Protein AF-A0AA88HAF9-F1 (afdb_monomer)

Organism: Artemia franciscana (NCBI:txid6661)

Radius of gyration: 22.6 Å; Cα contacts (8 Å, |Δi|>4): 366; chains: 1; bounding box: 52×52×62 Å

Structure (mmCIF, N/CA/C/O backbone):
data_AF-A0AA88HAF9-F1
#
_entry.id   AF-A0AA88HAF9-F1
#
loop_
_atom_site.group_PDB
_atom_site.id
_atom_site.type_symbol
_atom_site.label_atom_id
_atom_site.label_alt_id
_atom_site.label_comp_id
_atom_site.label_asym_id
_atom_site.label_entity_id
_atom_site.label_seq_id
_atom_site.pdbx_PDB_ins_code
_atom_site.Cartn_x
_atom_site.Cartn_y
_atom_site.Cartn_z
_atom_site.occupancy
_atom_site.B_iso_or_equiv
_atom_site.auth_seq_id
_atom_site.auth_comp_id
_atom_site.auth_asym_id
_atom_site.auth_atom_id
_atom_site.pdbx_PDB_model_num
ATOM 1 N N . MET A 1 1 ? -9.910 4.401 9.014 1.00 21.25 1 MET A N 1
ATOM 2 C CA . MET A 1 1 ? -11.008 4.599 9.995 1.00 21.25 1 MET A CA 1
ATOM 3 C C . MET A 1 1 ? -12.066 3.507 9.829 1.00 21.25 1 MET A C 1
ATOM 5 O O . MET A 1 1 ? -12.604 3.373 8.736 1.00 21.25 1 MET A O 1
ATOM 9 N N . VAL A 1 2 ? -12.365 2.726 10.877 1.00 21.88 2 VAL A N 1
ATOM 10 C CA . VAL A 1 2 ? -13.256 1.545 10.792 1.00 21.88 2 VAL A CA 1
ATOM 11 C C . VAL A 1 2 ? -14.696 1.932 10.426 1.00 21.88 2 VAL A C 1
ATOM 13 O O . VAL A 1 2 ? -15.402 2.552 11.222 1.00 21.88 2 VAL A O 1
ATOM 16 N N . HIS A 1 3 ? -15.151 1.523 9.241 1.00 22.14 3 HIS A N 1
ATOM 17 C CA . HIS A 1 3 ? -16.529 1.713 8.783 1.00 22.14 3 HIS A CA 1
ATOM 18 C C . HIS A 1 3 ? -17.380 0.487 9.126 1.00 22.14 3 HIS A C 1
ATOM 20 O O . HIS A 1 3 ? -17.293 -0.558 8.488 1.00 22.14 3 HIS A O 1
ATOM 26 N N . LYS A 1 4 ? -18.222 0.608 10.158 1.00 22.56 4 LYS A N 1
ATOM 27 C CA . LYS A 1 4 ? -19.032 -0.508 10.664 1.00 22.56 4 LYS A CA 1
ATOM 28 C C . LYS A 1 4 ? -20.339 -0.663 9.878 1.00 22.56 4 LYS A C 1
ATOM 30 O O . LYS A 1 4 ? -21.385 -0.173 10.308 1.00 22.56 4 LYS A O 1
ATOM 35 N N . ALA A 1 5 ? -20.268 -1.349 8.736 1.00 27.34 5 ALA A N 1
ATOM 36 C CA . ALA A 1 5 ? -21.443 -1.778 7.975 1.00 27.34 5 ALA A CA 1
ATOM 37 C C . ALA A 1 5 ? -22.411 -2.584 8.867 1.00 27.34 5 ALA A C 1
ATOM 39 O O . ALA A 1 5 ? -21.980 -3.337 9.745 1.00 27.34 5 ALA A O 1
ATOM 40 N N . ARG A 1 6 ? -23.729 -2.408 8.690 1.00 30.84 6 ARG A N 1
ATOM 41 C CA . ARG A 1 6 ? -24.724 -3.005 9.596 1.00 30.84 6 ARG A CA 1
ATOM 42 C C . ARG A 1 6 ? -26.001 -3.448 8.874 1.00 30.84 6 ARG A C 1
ATOM 44 O O . ARG A 1 6 ? -26.781 -2.603 8.458 1.00 30.84 6 ARG A O 1
ATOM 51 N N . ASN A 1 7 ? -26.228 -4.768 8.872 1.00 32.34 7 ASN A N 1
ATOM 52 C CA . ASN A 1 7 ? -27.411 -5.506 8.383 1.00 32.34 7 ASN A CA 1
ATOM 53 C C . ASN A 1 7 ? -27.635 -5.416 6.854 1.00 32.34 7 ASN A C 1
ATOM 55 O O . ASN A 1 7 ? -27.786 -4.336 6.308 1.00 32.34 7 ASN A O 1
ATOM 59 N N . LEU A 1 8 ? -27.708 -6.528 6.113 1.00 33.72 8 LEU A N 1
ATOM 60 C CA . LEU A 1 8 ? -28.863 -7.438 6.130 1.00 33.72 8 LEU A CA 1
ATOM 61 C C . LEU A 1 8 ? -28.529 -8.849 5.589 1.00 33.72 8 LEU A C 1
ATOM 63 O O . LEU A 1 8 ? -28.409 -9.024 4.384 1.00 33.72 8 LEU A O 1
ATOM 67 N N . ALA A 1 9 ? -28.495 -9.862 6.463 1.00 30.62 9 ALA A N 1
ATOM 68 C CA . ALA A 1 9 ? -28.821 -11.264 6.146 1.00 30.62 9 ALA A CA 1
ATOM 69 C C . ALA A 1 9 ? -28.914 -12.094 7.442 1.00 30.62 9 ALA A C 1
ATOM 71 O O . ALA A 1 9 ? -28.050 -11.986 8.310 1.00 30.62 9 ALA A O 1
ATOM 72 N N . LYS A 1 10 ? -29.929 -12.959 7.581 1.00 36.62 10 LYS A N 1
ATOM 73 C CA . LYS A 1 10 ? -29.983 -13.979 8.649 1.00 36.62 10 LYS A CA 1
ATOM 74 C C . LYS A 1 10 ? -29.433 -15.311 8.124 1.00 36.62 10 LYS A C 1
ATOM 76 O O . LYS A 1 10 ? -30.215 -16.206 7.818 1.00 36.62 10 LYS A O 1
ATOM 81 N N . SER A 1 11 ? -28.111 -15.457 8.030 1.00 34.44 11 SER A N 1
ATOM 82 C CA . SER A 1 11 ? -27.518 -16.782 7.788 1.00 34.44 11 SER A CA 1
ATOM 83 C C . SER A 1 11 ? -27.522 -17.607 9.080 1.00 34.44 11 SER A C 1
ATOM 85 O O . SER A 1 11 ? -27.128 -17.113 10.140 1.00 34.44 11 SER A O 1
ATOM 87 N N . GLN A 1 12 ? -28.008 -18.849 9.025 1.00 36.62 12 GLN A N 1
ATOM 88 C CA . GLN A 1 12 ? -28.071 -19.729 10.192 1.00 36.62 12 GLN A CA 1
ATOM 89 C C . GLN A 1 12 ? -26.848 -20.651 10.265 1.00 36.62 12 GLN A C 1
ATOM 91 O O . GLN A 1 12 ? -26.628 -21.463 9.380 1.00 36.62 12 GLN A O 1
ATOM 96 N N . LYS A 1 13 ? -26.138 -20.585 11.399 1.00 42.72 13 LYS A N 1
ATOM 97 C CA . LYS A 1 13 ? -25.217 -21.613 11.923 1.00 42.72 13 LYS A CA 1
ATOM 98 C C . LYS A 1 13 ? -24.190 -22.211 10.937 1.00 42.72 13 LYS A C 1
ATOM 100 O O . LYS A 1 13 ? -24.355 -23.330 10.467 1.00 42.72 13 LYS A O 1
ATOM 105 N N . LEU A 1 14 ? -23.001 -21.609 10.904 1.00 37.25 14 LEU A N 1
ATOM 106 C CA . LEU A 1 14 ? -21.748 -22.375 10.817 1.00 37.25 14 LEU A CA 1
ATOM 107 C C . LEU A 1 14 ? -20.792 -21.988 11.958 1.00 37.25 14 LEU A C 1
ATOM 109 O O . LEU A 1 14 ? -19.684 -21.508 11.761 1.00 37.25 14 LEU A O 1
ATOM 113 N N . LYS A 1 15 ? -21.231 -22.218 13.205 1.00 37.09 15 LYS A N 1
ATOM 114 C CA . LYS A 1 15 ? -20.336 -22.165 14.373 1.00 37.09 15 LYS A CA 1
ATOM 115 C C . LYS A 1 15 ? -19.473 -23.433 14.438 1.00 37.09 15 LYS A C 1
ATOM 117 O O . LYS A 1 15 ? -19.680 -24.269 15.318 1.00 37.09 15 LYS A O 1
ATOM 122 N N . LYS A 1 16 ? -18.491 -23.565 13.537 1.00 40.44 16 LYS A N 1
ATOM 123 C CA . LYS A 1 16 ? -17.293 -24.358 13.858 1.00 40.44 16 LYS A CA 1
ATOM 124 C C . LYS A 1 16 ? -16.680 -23.751 15.129 1.00 40.44 16 LYS A C 1
ATOM 126 O O . LYS A 1 16 ? -16.609 -22.528 15.248 1.00 40.44 16 LYS A O 1
ATOM 131 N N . LYS A 1 17 ? -16.269 -24.578 16.094 1.00 36.50 17 LYS A N 1
ATOM 132 C CA . LYS A 1 17 ? -15.363 -24.101 17.147 1.00 36.50 17 LYS A CA 1
ATOM 133 C C . LYS A 1 17 ? -14.004 -23.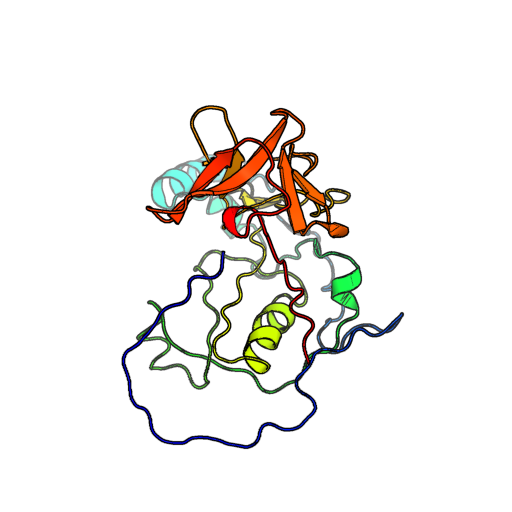886 16.488 1.00 36.50 17 LYS A C 1
ATOM 135 O O . LYS A 1 17 ? -13.431 -24.845 15.981 1.00 36.50 17 LYS A O 1
ATOM 140 N N . LEU A 1 18 ? -13.535 -22.645 16.483 1.00 43.53 18 LEU A N 1
ATOM 141 C CA . LEU A 1 18 ? -12.176 -22.309 16.074 1.00 43.53 18 LEU A CA 1
ATOM 142 C C . LEU A 1 18 ? -11.176 -22.961 17.058 1.00 43.53 18 LEU A C 1
ATOM 144 O O . LEU A 1 18 ? -11.478 -23.012 18.259 1.00 43.53 18 LEU A O 1
ATOM 148 N N . PRO A 1 19 ? -10.037 -23.502 16.585 1.00 47.22 19 PRO A N 1
ATOM 149 C CA . PRO A 1 19 ? -8.961 -23.973 17.458 1.00 47.22 19 PRO A CA 1
ATOM 150 C C . PRO A 1 19 ? -8.344 -22.803 18.241 1.00 47.22 19 PRO A C 1
ATOM 152 O O . PRO A 1 19 ? -8.472 -21.647 17.853 1.00 47.22 19 PRO A O 1
ATOM 155 N N . GLN A 1 20 ? -7.695 -23.098 19.369 1.00 50.25 20 GLN A N 1
ATOM 156 C CA . GLN A 1 20 ? -7.332 -22.079 20.368 1.00 50.25 20 GLN A CA 1
ATOM 157 C C . GLN A 1 20 ? -6.025 -21.309 20.090 1.00 50.25 20 GLN A C 1
ATOM 159 O O . GLN A 1 20 ? -5.685 -20.444 20.887 1.00 50.25 20 GLN A O 1
ATOM 164 N N . ASN A 1 21 ? -5.339 -21.580 18.973 1.00 53.06 21 ASN A N 1
ATOM 165 C CA . ASN A 1 21 ? -4.147 -20.852 18.525 1.00 53.06 21 ASN A CA 1
ATOM 166 C C . ASN A 1 21 ? -4.411 -20.272 17.125 1.00 53.06 21 ASN A C 1
ATOM 168 O O . ASN A 1 21 ? -4.190 -20.956 16.126 1.00 53.06 21 ASN A O 1
ATOM 172 N N . LEU A 1 22 ? -4.918 -19.038 17.057 1.00 61.03 22 LEU A N 1
ATOM 173 C CA . LEU A 1 22 ? -5.133 -18.282 15.807 1.00 61.03 22 LEU A CA 1
ATOM 174 C C . LEU A 1 22 ? -4.587 -16.844 15.889 1.00 61.03 22 LEU A C 1
ATOM 176 O O . LEU A 1 22 ? -4.866 -16.005 15.037 1.00 61.03 22 LEU A O 1
ATOM 180 N N . SER A 1 23 ? -3.812 -16.566 16.929 1.00 62.38 23 SER A N 1
ATOM 181 C CA . SER A 1 23 ? -3.185 -15.288 17.242 1.00 62.38 23 SER A CA 1
ATOM 182 C C . SER A 1 23 ? -1.717 -15.321 16.806 1.00 62.38 23 SER A C 1
ATOM 184 O O . SER A 1 23 ? -1.054 -16.339 17.016 1.00 62.38 23 SER A O 1
ATOM 186 N N . PRO A 1 24 ? -1.190 -14.244 16.194 1.00 72.69 24 PRO A N 1
ATOM 187 C CA . PRO A 1 24 ? 0.211 -14.168 15.842 1.00 72.69 24 PRO A CA 1
ATOM 188 C C . PRO A 1 24 ? 1.044 -13.911 17.094 1.00 72.69 24 PRO A C 1
ATOM 190 O O . PRO A 1 24 ? 0.636 -13.160 17.987 1.00 72.69 24 PRO A O 1
ATOM 193 N N . THR A 1 25 ? 2.222 -14.518 17.153 1.00 81.25 25 THR A N 1
ATOM 194 C CA . THR A 1 25 ? 3.122 -14.420 18.304 1.00 81.25 25 THR A CA 1
ATOM 195 C C . THR A 1 25 ? 4.417 -13.740 17.901 1.00 81.25 25 THR A C 1
ATOM 197 O O . THR A 1 25 ? 5.103 -14.198 16.989 1.00 81.25 25 THR A O 1
ATOM 200 N N . TYR A 1 26 ? 4.755 -12.653 18.593 1.00 80.81 26 TYR A N 1
ATOM 201 C CA . TYR A 1 26 ? 6.040 -11.978 18.443 1.00 80.81 26 TYR A CA 1
ATOM 202 C C . TYR A 1 26 ? 7.145 -12.793 19.126 1.00 80.81 26 TYR A C 1
ATOM 204 O O . TYR A 1 26 ? 7.075 -13.034 20.335 1.00 80.81 26 TYR A O 1
ATOM 212 N N . GLN A 1 27 ? 8.163 -13.193 18.368 1.00 78.38 27 GLN A N 1
ATOM 213 C CA . GLN A 1 27 ? 9.284 -14.001 18.837 1.00 78.38 27 GLN A CA 1
ATOM 214 C C . GLN A 1 27 ? 10.533 -13.132 19.013 1.00 78.38 27 GLN A C 1
ATOM 216 O O . GLN A 1 27 ? 11.132 -12.658 18.050 1.00 78.38 27 GLN A O 1
ATOM 221 N N . TYR A 1 28 ? 10.979 -12.925 20.252 1.00 71.19 28 TYR A N 1
ATOM 222 C CA . TYR A 1 28 ? 12.179 -12.123 20.492 1.00 71.19 28 TYR A CA 1
ATOM 223 C C . TYR A 1 28 ? 13.436 -12.828 19.946 1.00 71.19 28 TYR A C 1
ATOM 225 O O . TYR A 1 28 ? 13.777 -13.922 20.393 1.00 71.19 28 TYR A O 1
ATOM 233 N N . ASN A 1 29 ? 14.134 -12.180 19.007 1.00 77.50 29 ASN A N 1
ATOM 234 C CA . ASN A 1 29 ? 15.332 -12.674 18.312 1.00 77.50 29 ASN A CA 1
ATOM 235 C C . ASN A 1 29 ? 15.149 -13.970 17.487 1.00 77.50 29 ASN A C 1
ATOM 237 O O . ASN A 1 29 ? 16.133 -14.661 17.222 1.00 77.50 29 ASN A O 1
ATOM 241 N N . GLN A 1 30 ? 13.931 -14.290 17.037 1.00 83.44 30 GLN A N 1
ATOM 242 C CA . GLN A 1 30 ? 13.693 -15.367 16.069 1.00 83.44 30 GLN A CA 1
ATOM 243 C C . GLN A 1 30 ? 12.839 -14.859 14.902 1.00 83.44 30 GLN A C 1
ATOM 245 O O . GLN A 1 30 ? 11.776 -14.279 15.103 1.00 83.44 30 GLN A O 1
ATOM 250 N N . THR A 1 31 ? 13.315 -15.085 13.679 1.00 83.25 31 THR A N 1
ATOM 251 C CA . THR A 1 31 ? 12.627 -14.715 12.436 1.00 83.25 31 THR A CA 1
ATOM 252 C C . THR A 1 31 ? 11.275 -15.427 12.316 1.00 83.25 31 THR A C 1
ATOM 254 O O . THR A 1 31 ? 11.186 -16.629 12.575 1.00 83.25 31 THR A O 1
ATOM 257 N N . GLY A 1 32 ? 10.235 -14.688 11.924 1.00 83.81 32 GLY A N 1
ATOM 258 C CA . GLY A 1 32 ? 8.863 -15.190 11.830 1.00 83.81 32 GLY A CA 1
ATOM 259 C C . GLY A 1 32 ? 8.645 -16.198 10.697 1.00 83.81 32 GLY A C 1
ATOM 260 O O . GLY A 1 32 ? 9.249 -16.095 9.629 1.00 83.81 32 GLY A O 1
ATOM 261 N N . ASN A 1 33 ? 7.732 -17.149 10.905 1.00 82.88 33 ASN A N 1
ATOM 262 C CA . ASN A 1 33 ? 7.462 -18.305 10.035 1.00 82.88 33 ASN A CA 1
ATOM 263 C C . ASN A 1 33 ? 6.988 -18.030 8.585 1.00 82.88 33 ASN A C 1
ATOM 265 O O . ASN A 1 33 ? 6.697 -18.988 7.866 1.00 82.88 33 ASN A O 1
ATOM 269 N N . TYR A 1 34 ? 6.910 -16.769 8.152 1.00 79.00 34 TYR A N 1
ATOM 270 C CA . TYR A 1 34 ? 6.587 -16.363 6.776 1.00 79.00 34 TYR A CA 1
ATOM 271 C C . TYR A 1 34 ? 7.604 -15.401 6.135 1.00 79.00 34 TYR A C 1
ATOM 273 O O . TYR A 1 34 ? 7.409 -14.986 4.991 1.00 79.00 34 TYR A O 1
ATOM 281 N N . GLU A 1 35 ? 8.699 -15.053 6.816 1.00 82.19 35 GLU A N 1
ATOM 282 C CA . GLU A 1 35 ? 9.826 -14.415 6.130 1.00 82.19 35 GLU A CA 1
ATOM 283 C C . GLU A 1 35 ? 10.463 -15.423 5.160 1.00 82.19 35 GLU A C 1
ATOM 285 O O . GLU A 1 35 ? 10.762 -16.558 5.538 1.00 82.19 35 GLU A O 1
ATOM 290 N N . SER A 1 36 ? 10.672 -15.025 3.903 1.00 73.00 36 SER A N 1
ATOM 291 C CA . SER A 1 36 ? 11.489 -15.807 2.970 1.00 73.00 36 SER A CA 1
ATOM 292 C C . SER A 1 36 ? 12.967 -15.470 3.148 1.00 73.00 36 SER A C 1
ATOM 294 O O . SER A 1 36 ? 13.316 -14.433 3.716 1.00 73.00 36 SER A O 1
ATOM 296 N N . GLU A 1 37 ? 13.856 -16.286 2.577 1.00 70.50 37 GLU A N 1
ATOM 297 C CA . GLU A 1 37 ? 15.214 -15.802 2.324 1.00 70.50 37 GLU A CA 1
ATOM 298 C C . GLU A 1 37 ? 15.158 -14.534 1.442 1.00 70.50 37 GLU A C 1
ATOM 300 O O . GLU A 1 37 ? 14.253 -14.414 0.600 1.00 70.50 37 GLU A O 1
ATOM 305 N N . PRO A 1 38 ? 16.080 -13.569 1.623 1.00 66.06 38 PRO A N 1
ATOM 306 C CA . PRO A 1 38 ? 16.140 -12.387 0.777 1.00 66.06 38 PRO A CA 1
ATOM 307 C C . PRO A 1 38 ? 16.375 -12.780 -0.682 1.00 66.06 38 PRO A C 1
ATOM 309 O O . PRO A 1 38 ? 17.324 -13.504 -0.990 1.00 66.06 38 PRO A O 1
ATOM 312 N N . TRP A 1 39 ? 15.536 -12.273 -1.586 1.00 64.69 39 TRP A N 1
ATOM 313 C CA . TRP A 1 39 ? 15.719 -12.481 -3.021 1.00 64.69 39 TRP A CA 1
ATOM 314 C C . TRP A 1 39 ? 17.115 -11.999 -3.453 1.00 64.69 39 TRP A C 1
ATOM 316 O O . TRP A 1 39 ? 17.547 -10.924 -3.017 1.00 64.69 39 TRP A O 1
ATOM 326 N N . PRO A 1 40 ? 17.843 -12.769 -4.287 1.00 70.69 40 PRO A N 1
ATOM 327 C CA . PRO A 1 40 ? 19.168 -12.372 -4.744 1.00 70.69 40 PRO A CA 1
ATOM 328 C C . PRO A 1 40 ? 19.060 -11.046 -5.499 1.00 70.69 40 PRO A C 1
ATOM 330 O O . PRO A 1 40 ? 18.264 -10.922 -6.428 1.00 70.69 40 PRO A O 1
ATOM 333 N N . LYS A 1 41 ? 19.843 -10.046 -5.079 1.00 68.00 41 LYS A N 1
ATOM 334 C CA . LYS A 1 41 ? 19.798 -8.706 -5.674 1.00 68.00 41 LYS A CA 1
ATOM 335 C C . LYS A 1 41 ? 20.220 -8.777 -7.140 1.00 68.00 41 LYS A C 1
ATOM 337 O O . LYS A 1 41 ? 21.353 -9.168 -7.421 1.00 68.00 41 LYS A O 1
ATOM 342 N N . GLY A 1 42 ? 19.324 -8.387 -8.042 1.00 72.50 42 GLY A N 1
ATOM 343 C CA . GLY A 1 42 ? 19.674 -8.156 -9.437 1.00 72.50 42 GLY A CA 1
ATOM 344 C C . GLY A 1 42 ? 20.530 -6.898 -9.598 1.00 72.50 42 GLY A C 1
ATOM 345 O O . GLY A 1 42 ? 20.529 -6.006 -8.749 1.0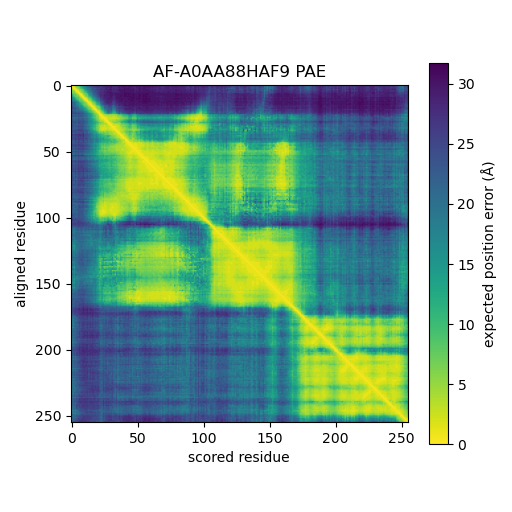0 72.50 42 GLY A O 1
ATOM 346 N N . ASP A 1 43 ? 21.243 -6.828 -10.716 1.00 83.50 43 ASP A N 1
ATOM 347 C CA . ASP A 1 43 ? 22.012 -5.674 -11.197 1.00 83.50 43 ASP A CA 1
ATOM 348 C C . ASP A 1 43 ? 21.331 -4.964 -12.390 1.00 83.50 43 ASP A C 1
ATOM 350 O O . ASP A 1 43 ? 21.916 -4.086 -13.027 1.00 83.50 43 ASP A O 1
ATOM 354 N N . GLY A 1 44 ? 20.086 -5.346 -12.694 1.00 86.62 44 GLY A N 1
ATOM 355 C CA . GLY A 1 44 ? 19.296 -4.841 -13.815 1.00 86.62 44 GLY A CA 1
ATOM 356 C C . GLY A 1 44 ? 18.571 -3.505 -13.568 1.00 86.62 44 GLY A C 1
ATOM 357 O O . GLY A 1 44 ? 18.598 -2.947 -12.468 1.00 86.62 44 GLY A O 1
ATOM 358 N N . PRO A 1 45 ? 17.885 -2.975 -14.600 1.00 90.19 45 PRO A N 1
ATOM 359 C CA . PRO A 1 45 ? 17.074 -1.763 -14.498 1.00 90.19 45 PRO A CA 1
ATOM 360 C C . PRO A 1 45 ? 16.007 -1.845 -13.399 1.00 90.19 45 PRO A C 1
ATOM 362 O O . PRO A 1 45 ? 15.286 -2.836 -13.290 1.00 90.19 45 PRO A O 1
ATOM 365 N N . GLY A 1 46 ? 15.879 -0.775 -12.611 1.00 88.19 46 GLY A N 1
ATOM 366 C CA . GLY A 1 46 ? 14.841 -0.634 -11.584 1.00 88.19 46 GLY A CA 1
ATOM 367 C C . GLY A 1 46 ? 15.038 -1.470 -10.314 1.00 88.19 46 GLY A C 1
ATOM 368 O O . GLY A 1 46 ? 14.203 -1.380 -9.413 1.00 88.19 46 GLY A O 1
ATOM 369 N N . GLU A 1 47 ? 16.101 -2.275 -10.222 1.00 91.12 47 GLU A N 1
ATOM 370 C CA . GLU A 1 47 ? 16.409 -3.103 -9.051 1.00 91.12 47 GLU A CA 1
ATOM 371 C C . GLU A 1 47 ? 16.581 -2.275 -7.770 1.00 91.12 47 GLU A C 1
ATOM 373 O O . GLU A 1 47 ? 17.007 -1.118 -7.796 1.00 91.12 47 GLU A O 1
ATOM 378 N N . GLN A 1 48 ? 16.220 -2.874 -6.631 1.00 87.44 48 GLN A N 1
ATOM 379 C CA . GLN A 1 48 ? 16.124 -2.202 -5.328 1.00 87.44 48 GLN A CA 1
ATOM 380 C C . GLN A 1 48 ? 15.276 -0.911 -5.377 1.00 87.44 48 GLN A C 1
ATOM 382 O O . GLN A 1 48 ? 15.536 0.032 -4.633 1.00 87.44 48 GLN A O 1
ATOM 387 N N . GLY A 1 49 ? 14.258 -0.856 -6.246 1.00 86.44 49 GLY A N 1
ATOM 388 C CA . GLY A 1 49 ? 13.365 0.302 -6.376 1.00 86.44 49 GLY A CA 1
ATOM 389 C C . GLY A 1 49 ? 14.044 1.592 -6.861 1.00 86.44 49 GLY A C 1
ATOM 390 O O . GLY A 1 49 ? 13.512 2.687 -6.656 1.00 86.44 49 GLY A O 1
ATOM 391 N N . MET A 1 50 ? 15.226 1.494 -7.471 1.00 90.69 50 MET A N 1
ATOM 392 C CA . MET A 1 50 ? 15.957 2.653 -7.986 1.00 90.69 50 MET A CA 1
ATOM 393 C C . MET A 1 50 ? 15.284 3.232 -9.247 1.00 90.69 50 MET A C 1
ATOM 395 O O . MET A 1 50 ? 14.716 2.466 -10.027 1.00 90.69 50 MET A O 1
ATOM 399 N N . PRO A 1 51 ? 15.366 4.557 -9.490 1.00 92.25 51 PRO A N 1
A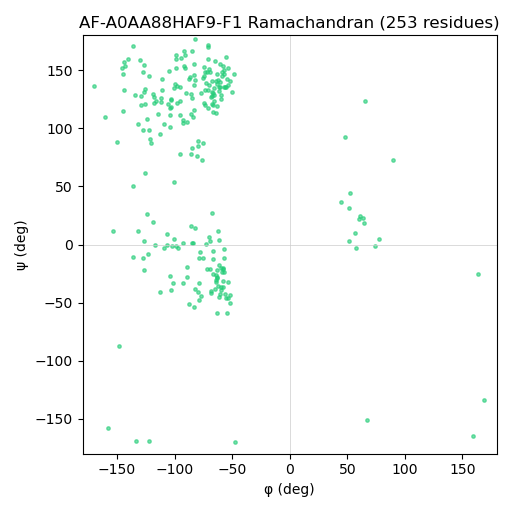TOM 400 C CA . PRO A 1 51 ? 14.887 5.161 -10.735 1.00 92.25 51 PRO A CA 1
ATOM 401 C C . PRO A 1 51 ? 15.631 4.587 -11.945 1.00 92.25 51 PRO A C 1
ATOM 403 O O . PRO A 1 51 ? 16.859 4.446 -11.918 1.00 92.25 51 PRO A O 1
ATOM 406 N N . TYR A 1 52 ? 14.917 4.330 -13.041 1.00 93.38 52 TYR A N 1
ATOM 407 C CA . TYR A 1 52 ? 15.520 3.975 -14.324 1.00 93.38 52 TYR A CA 1
ATOM 408 C C . TYR A 1 52 ? 15.179 4.991 -15.416 1.00 93.38 52 TYR A C 1
ATOM 410 O O . TYR A 1 52 ? 14.015 5.293 -15.670 1.00 93.38 52 TYR A O 1
ATOM 418 N N . LYS A 1 53 ? 16.209 5.469 -16.130 1.00 93.25 53 LYS A N 1
ATOM 419 C CA . LYS A 1 53 ? 16.031 6.242 -17.363 1.00 93.25 53 LYS A CA 1
ATOM 420 C C . LYS A 1 53 ? 16.316 5.369 -18.587 1.00 93.25 53 LYS A C 1
ATOM 422 O O . LYS A 1 53 ? 17.423 4.859 -18.749 1.00 93.25 53 LYS A O 1
ATOM 427 N N . VAL A 1 54 ? 15.336 5.290 -19.486 1.00 91.25 54 VAL A N 1
ATOM 428 C CA . VAL A 1 54 ? 15.480 4.686 -20.819 1.00 91.25 54 VAL A CA 1
ATOM 429 C C . VAL A 1 54 ? 16.569 5.343 -21.672 1.00 91.25 54 VAL A C 1
ATOM 431 O O . VAL A 1 54 ? 16.881 6.529 -21.543 1.00 91.25 54 VAL A O 1
ATOM 434 N N . LEU A 1 55 ? 17.115 4.558 -22.604 1.00 91.56 55 LEU A N 1
ATOM 435 C CA . LEU A 1 55 ? 18.034 5.038 -23.637 1.00 91.56 55 LEU A CA 1
ATOM 436 C C . LEU A 1 55 ? 17.337 6.055 -24.572 1.00 91.56 55 LEU A C 1
ATOM 438 O O . LEU A 1 55 ? 16.164 5.852 -24.890 1.00 91.56 55 LEU A O 1
ATOM 442 N N . PRO A 1 56 ? 18.043 7.078 -25.108 1.00 93.44 56 PRO A N 1
ATOM 443 C CA . PRO A 1 56 ? 17.437 8.148 -25.919 1.00 93.44 56 PRO A CA 1
ATOM 444 C C . PRO A 1 56 ? 16.598 7.672 -27.115 1.00 93.44 56 PRO A C 1
ATOM 446 O O . PRO A 1 56 ? 15.576 8.259 -27.455 1.00 93.44 56 PRO A O 1
ATOM 449 N N . GLN A 1 57 ? 16.981 6.546 -27.722 1.00 94.12 57 GLN A N 1
ATOM 450 C CA . GLN A 1 57 ? 16.241 5.892 -28.809 1.00 94.12 57 GLN A CA 1
ATOM 451 C C . GLN A 1 57 ? 14.788 5.508 -28.456 1.00 94.12 57 GLN A C 1
ATOM 453 O O . GLN A 1 57 ? 13.976 5.316 -29.359 1.00 94.12 57 GLN A O 1
ATOM 458 N N . PHE A 1 58 ? 14.458 5.407 -27.164 1.00 92.94 58 PHE A N 1
ATOM 459 C CA . PHE A 1 58 ? 13.132 5.064 -26.655 1.00 92.94 58 PHE A CA 1
ATOM 460 C C . PHE A 1 58 ? 12.378 6.260 -26.046 1.00 92.94 58 PHE A C 1
ATOM 462 O O . PHE A 1 58 ? 11.231 6.085 -25.649 1.00 92.94 58 PHE A O 1
ATOM 469 N N . GLU A 1 59 ? 12.942 7.476 -26.006 1.00 91.88 59 GLU A N 1
ATOM 470 C CA . GLU A 1 59 ? 12.264 8.649 -25.413 1.00 91.88 59 GLU A CA 1
ATOM 471 C C . GLU A 1 59 ? 10.930 8.966 -26.129 1.00 91.88 59 GLU A C 1
ATOM 473 O O . GLU A 1 59 ? 9.913 9.175 -25.473 1.00 91.88 59 GLU A O 1
ATOM 478 N N . ASN A 1 60 ? 10.872 8.834 -27.461 1.00 93.50 60 ASN A N 1
ATOM 479 C CA . ASN A 1 60 ? 9.619 8.957 -28.229 1.00 93.50 60 ASN A CA 1
ATOM 480 C C . ASN A 1 60 ? 8.564 7.881 -27.879 1.00 93.50 60 ASN A C 1
ATOM 482 O O . ASN A 1 60 ? 7.365 8.109 -28.043 1.00 93.50 60 ASN A O 1
ATOM 486 N N . TYR A 1 61 ? 8.995 6.690 -27.442 1.00 94.62 61 TYR A N 1
ATOM 487 C CA . TYR A 1 61 ? 8.088 5.633 -26.983 1.00 94.62 61 TYR A CA 1
ATOM 488 C C . TYR A 1 61 ? 7.620 5.914 -25.550 1.00 94.62 61 TYR A C 1
ATOM 490 O O . TYR A 1 61 ? 6.425 5.807 -25.279 1.00 94.62 61 TYR A O 1
ATOM 498 N N . ALA A 1 62 ? 8.525 6.372 -24.680 1.00 91.56 62 ALA A N 1
ATOM 499 C CA . ALA A 1 62 ? 8.224 6.808 -23.320 1.00 91.56 62 ALA A CA 1
ATOM 500 C C . ALA A 1 62 ? 7.131 7.889 -23.304 1.00 91.56 62 ALA A C 1
ATOM 502 O O . ALA A 1 62 ? 6.053 7.644 -22.762 1.00 91.56 62 ALA A O 1
ATOM 503 N N . GLU A 1 63 ? 7.351 9.026 -23.977 1.00 91.75 63 GLU A N 1
ATOM 504 C CA . GLU A 1 63 ? 6.396 10.146 -24.033 1.00 91.75 63 GLU A CA 1
ATOM 505 C C . GLU A 1 63 ? 5.017 9.711 -24.546 1.00 91.75 63 GLU A C 1
ATOM 507 O O . GLU A 1 63 ? 3.985 10.018 -23.940 1.00 91.75 63 GLU A O 1
ATOM 512 N N . ARG A 1 64 ? 4.990 8.935 -25.639 1.00 93.62 64 ARG A N 1
ATOM 513 C CA . ARG A 1 64 ? 3.741 8.391 -26.176 1.00 93.62 64 ARG A CA 1
ATOM 514 C C . ARG A 1 64 ? 3.052 7.470 -25.171 1.00 93.62 64 ARG A C 1
ATOM 516 O O . ARG A 1 64 ? 1.842 7.574 -24.999 1.00 93.62 64 ARG A O 1
ATOM 523 N N . SER A 1 65 ? 3.796 6.579 -24.520 1.00 92.44 65 SER A N 1
ATOM 524 C CA . SER A 1 65 ? 3.232 5.616 -23.573 1.00 92.44 65 SER A CA 1
ATOM 525 C C . SER A 1 65 ? 2.634 6.299 -22.337 1.00 92.44 65 SER A C 1
ATOM 527 O O . SER A 1 65 ? 1.522 5.952 -21.944 1.00 92.44 65 SER A O 1
ATOM 529 N N . VAL A 1 66 ? 3.267 7.362 -21.827 1.00 90.25 66 VAL A N 1
ATOM 530 C CA . VAL A 1 66 ? 2.701 8.213 -20.766 1.00 90.25 66 VAL A CA 1
ATOM 531 C C . VAL A 1 66 ? 1.390 8.857 -21.231 1.00 90.25 66 VAL A C 1
ATOM 533 O O . VAL A 1 66 ? 0.408 8.845 -20.493 1.00 90.25 66 VAL A O 1
ATOM 536 N N . SER A 1 67 ? 1.325 9.353 -22.472 1.00 89.56 67 SER A N 1
ATOM 537 C CA . SER A 1 67 ? 0.096 9.941 -23.029 1.00 89.56 67 SER A CA 1
ATOM 538 C C . SER A 1 67 ? -1.015 8.927 -23.350 1.00 89.56 67 SER A C 1
ATOM 540 O O . SER A 1 67 ? -2.168 9.338 -23.489 1.00 89.56 67 SER A O 1
ATOM 542 N N . GLU A 1 68 ? -0.692 7.643 -23.527 1.00 91.62 68 GLU A N 1
ATOM 543 C CA . GLU A 1 68 ? -1.629 6.594 -23.967 1.00 91.62 68 GLU A CA 1
ATOM 544 C C . GLU A 1 68 ? -2.112 5.715 -22.791 1.00 91.62 68 GLU A C 1
ATOM 546 O O . GLU A 1 68 ? -3.273 5.309 -22.766 1.00 91.62 68 GLU A O 1
ATOM 551 N N . TYR A 1 69 ? -1.257 5.490 -21.783 1.00 89.19 69 TYR A N 1
ATOM 552 C CA . TYR A 1 69 ? -1.493 4.594 -20.637 1.00 89.19 69 TYR A CA 1
ATOM 553 C C . TYR A 1 69 ? -1.383 5.278 -19.261 1.00 89.19 69 TYR A C 1
ATOM 555 O O . TYR A 1 69 ? -1.703 4.657 -18.249 1.00 89.19 69 TYR A O 1
ATOM 563 N N . GLY A 1 70 ? -0.933 6.537 -19.196 1.00 88.00 70 GLY A N 1
ATOM 564 C CA . GLY A 1 70 ? -0.703 7.271 -17.942 1.00 88.00 70 GLY A CA 1
ATOM 565 C C . GLY A 1 70 ? 0.581 6.890 -17.194 1.00 88.00 70 GLY A C 1
ATOM 566 O O . GLY A 1 70 ? 0.806 7.388 -16.096 1.00 88.00 70 GLY A O 1
ATOM 567 N N . MET A 1 71 ? 1.412 6.015 -17.768 1.00 89.94 71 MET A N 1
ATOM 568 C CA . MET A 1 71 ? 2.667 5.514 -17.195 1.00 89.94 71 MET A CA 1
ATOM 569 C C . MET A 1 71 ? 3.712 5.330 -18.299 1.00 89.94 71 MET A C 1
ATOM 571 O O . MET A 1 71 ? 3.365 5.087 -19.455 1.00 89.94 71 MET A O 1
ATOM 575 N N . ASN A 1 72 ? 4.992 5.416 -17.947 1.00 93.31 72 ASN A N 1
ATOM 576 C CA . ASN A 1 72 ? 6.107 5.231 -18.869 1.00 93.31 72 ASN A CA 1
ATOM 577 C C . ASN A 1 72 ? 6.366 3.739 -19.117 1.00 93.31 72 ASN A C 1
ATOM 579 O O . ASN A 1 72 ? 7.217 3.112 -18.484 1.00 93.31 72 ASN A O 1
ATOM 583 N N . ILE A 1 73 ? 5.620 3.166 -20.061 1.00 93.62 73 ILE A N 1
ATOM 584 C CA . ILE A 1 73 ? 5.731 1.749 -20.422 1.00 93.62 73 ILE A CA 1
ATOM 585 C C . ILE A 1 73 ? 7.122 1.434 -20.994 1.00 93.62 73 ILE A C 1
ATOM 587 O O . ILE A 1 73 ? 7.632 0.351 -20.754 1.00 93.62 73 ILE A O 1
ATOM 591 N N . ALA A 1 74 ? 7.811 2.396 -21.619 1.00 93.25 74 ALA A N 1
ATOM 592 C CA . ALA A 1 74 ? 9.192 2.195 -22.068 1.00 93.25 74 ALA A CA 1
ATOM 593 C C . ALA A 1 74 ? 10.187 1.956 -20.911 1.00 93.25 74 ALA A C 1
ATOM 595 O O . ALA A 1 74 ? 11.178 1.253 -21.099 1.00 93.25 74 ALA A O 1
ATOM 596 N N . VAL A 1 75 ? 9.939 2.527 -19.723 1.00 93.50 75 VAL A N 1
ATOM 597 C CA . VAL A 1 75 ? 10.673 2.179 -18.492 1.00 93.50 75 VAL A CA 1
ATOM 598 C C . VAL A 1 75 ? 10.173 0.845 -17.938 1.00 93.50 75 VAL A C 1
ATOM 600 O O . VAL A 1 75 ? 10.994 -0.011 -17.618 1.00 93.50 75 VAL A O 1
ATOM 603 N N . SER A 1 76 ? 8.854 0.628 -17.898 1.00 93.25 76 SER A N 1
ATOM 604 C CA . SER A 1 76 ? 8.255 -0.627 -17.418 1.00 93.25 76 SER A CA 1
ATOM 605 C C . SER A 1 76 ? 8.760 -1.869 -18.168 1.00 93.25 76 SER A C 1
ATOM 607 O O . SER A 1 76 ? 9.064 -2.872 -17.534 1.00 93.25 76 SER A O 1
ATOM 609 N N . ASP A 1 77 ? 8.882 -1.797 -19.496 1.00 92.81 77 ASP A N 1
ATOM 610 C CA . ASP A 1 77 ? 9.352 -2.879 -20.375 1.00 92.81 77 ASP A CA 1
ATOM 611 C C . ASP A 1 77 ? 10.850 -3.186 -20.204 1.00 92.81 77 ASP A C 1
ATOM 613 O O . ASP A 1 77 ? 11.318 -4.261 -20.585 1.00 92.81 77 ASP A O 1
ATOM 617 N N . ALA A 1 78 ? 11.621 -2.234 -19.670 1.00 91.94 78 ALA A N 1
ATOM 618 C CA . ALA A 1 78 ? 13.053 -2.382 -19.423 1.00 91.94 78 ALA A CA 1
ATOM 619 C C . ALA A 1 78 ? 13.362 -2.962 -18.031 1.00 91.94 78 ALA A C 1
ATOM 621 O O . ALA A 1 78 ? 14.466 -3.462 -17.811 1.00 91.94 78 ALA A O 1
ATOM 622 N N . ILE A 1 79 ? 12.408 -2.887 -17.098 1.00 91.44 79 ILE A N 1
ATOM 623 C CA . ILE A 1 79 ? 12.533 -3.367 -15.719 1.00 91.44 79 ILE A CA 1
ATOM 624 C C . ILE A 1 79 ? 12.156 -4.852 -15.640 1.00 91.44 79 ILE A C 1
ATOM 626 O O . ILE A 1 79 ? 11.258 -5.337 -16.327 1.00 91.44 79 ILE A O 1
ATOM 630 N N . GLY A 1 80 ? 12.851 -5.605 -14.785 1.00 87.25 80 GLY A N 1
ATOM 631 C CA . GLY A 1 80 ? 12.544 -7.017 -14.572 1.00 87.25 80 GLY A CA 1
ATOM 632 C C . GLY A 1 80 ? 11.168 -7.219 -13.927 1.00 87.25 80 GLY A C 1
ATOM 633 O O . GLY A 1 80 ? 10.906 -6.690 -12.851 1.00 87.25 80 GLY A O 1
ATOM 634 N N . MET A 1 81 ? 10.328 -8.083 -14.511 1.00 85.88 81 MET A N 1
ATOM 635 C CA . MET A 1 81 ? 9.032 -8.513 -13.937 1.00 85.88 81 MET A CA 1
ATOM 636 C C . MET A 1 81 ? 9.140 -9.152 -12.536 1.00 85.88 81 MET A C 1
ATOM 638 O O . MET A 1 81 ? 8.130 -9.390 -11.877 1.00 85.88 81 MET A O 1
ATOM 642 N N . ASN A 1 82 ? 10.360 -9.471 -12.104 1.00 81.75 82 ASN A N 1
ATOM 643 C CA . ASN A 1 82 ? 10.713 -10.028 -10.804 1.00 81.75 82 ASN A CA 1
ATOM 644 C C . ASN A 1 82 ? 11.756 -9.161 -10.065 1.00 81.75 82 ASN A C 1
ATOM 646 O O . ASN A 1 82 ? 12.537 -9.711 -9.283 1.00 81.75 82 ASN A O 1
ATOM 650 N N . ARG A 1 83 ? 11.817 -7.847 -10.351 1.00 87.38 83 ARG A N 1
ATOM 651 C CA . ARG A 1 83 ? 12.774 -6.933 -9.710 1.00 87.38 83 ARG A CA 1
ATOM 652 C C . ARG A 1 83 ? 12.628 -6.937 -8.191 1.00 87.38 83 ARG A C 1
ATOM 654 O O . ARG A 1 83 ? 11.543 -7.133 -7.645 1.00 87.38 83 ARG A O 1
ATOM 661 N N . THR A 1 84 ? 13.729 -6.686 -7.500 1.00 85.25 84 THR A N 1
ATOM 662 C CA . THR A 1 84 ? 13.732 -6.522 -6.048 1.00 85.25 84 THR A CA 1
ATOM 663 C C . THR A 1 84 ? 13.346 -5.095 -5.647 1.00 85.25 84 THR A C 1
ATOM 665 O O . THR A 1 84 ? 13.699 -4.122 -6.314 1.00 85.25 84 THR A O 1
ATOM 668 N N . ILE A 1 85 ? 12.658 -4.970 -4.514 1.00 82.88 85 ILE A N 1
ATOM 669 C CA . ILE A 1 85 ? 12.252 -3.712 -3.867 1.00 82.88 85 ILE A CA 1
ATOM 670 C C . ILE A 1 85 ? 12.836 -3.712 -2.438 1.00 82.88 85 ILE A C 1
ATOM 672 O O . ILE A 1 85 ? 12.954 -4.791 -1.846 1.00 82.88 85 ILE A O 1
ATOM 676 N N . PRO A 1 86 ? 13.265 -2.563 -1.878 1.00 82.50 86 PRO A N 1
ATOM 677 C CA . PRO A 1 86 ? 13.754 -2.483 -0.503 1.00 82.50 86 PRO A CA 1
ATOM 678 C C . PRO A 1 86 ? 12.660 -2.858 0.502 1.00 82.50 86 PRO A C 1
ATOM 680 O O . PRO A 1 86 ? 11.500 -2.482 0.354 1.00 82.50 86 PRO A O 1
ATOM 683 N N . ASP A 1 87 ? 13.040 -3.571 1.559 1.00 80.19 87 ASP A N 1
ATOM 684 C CA . ASP A 1 87 ? 12.121 -3.922 2.640 1.00 80.19 87 ASP A CA 1
ATOM 685 C C . ASP A 1 87 ? 11.939 -2.736 3.601 1.00 80.19 87 ASP A C 1
ATOM 687 O O . ASP A 1 87 ? 12.679 -2.600 4.573 1.00 80.19 87 ASP A O 1
ATOM 691 N N . THR A 1 88 ? 10.965 -1.868 3.310 1.00 75.69 88 THR A N 1
ATOM 692 C CA . THR A 1 88 ? 10.642 -0.663 4.100 1.00 75.69 88 THR A CA 1
ATOM 693 C C . THR A 1 88 ? 9.682 -0.916 5.267 1.00 75.69 88 THR A C 1
ATOM 695 O O . THR A 1 88 ? 9.107 0.021 5.821 1.00 75.69 88 THR A O 1
ATOM 698 N N . ARG A 1 89 ? 9.485 -2.180 5.666 1.00 74.94 89 ARG A N 1
ATOM 699 C CA . ARG A 1 89 ? 8.735 -2.518 6.883 1.00 74.94 89 ARG A CA 1
ATOM 700 C C . ARG A 1 89 ? 9.527 -2.126 8.131 1.00 74.94 89 ARG A C 1
ATOM 702 O O . ARG A 1 89 ? 10.754 -2.198 8.151 1.00 74.94 89 ARG A O 1
ATOM 709 N N . LEU A 1 90 ? 8.807 -1.804 9.206 1.00 73.31 90 LEU A N 1
ATOM 710 C CA . LEU A 1 90 ? 9.401 -1.645 10.534 1.00 73.31 90 LEU A CA 1
ATOM 711 C C . LEU A 1 90 ? 10.101 -2.944 10.962 1.00 73.31 90 LEU A C 1
ATOM 713 O O . LEU A 1 90 ? 9.630 -4.041 10.652 1.00 73.31 90 LEU A O 1
ATOM 717 N N . GLU A 1 91 ? 11.217 -2.830 11.681 1.00 79.06 91 GLU A N 1
ATOM 718 C CA . GLU A 1 91 ? 12.064 -3.981 12.016 1.00 79.06 91 GLU A CA 1
ATOM 719 C C . GLU A 1 91 ? 11.296 -5.046 12.818 1.00 79.06 91 GLU A C 1
ATOM 721 O O . GLU A 1 91 ? 11.433 -6.235 12.534 1.00 79.06 91 GLU A O 1
ATOM 726 N N . GLU A 1 92 ? 10.388 -4.655 13.723 1.00 77.25 92 GLU A N 1
ATOM 727 C CA . GLU A 1 92 ? 9.551 -5.602 14.468 1.00 77.25 92 GLU A CA 1
ATOM 728 C C . GLU A 1 92 ? 8.664 -6.497 13.581 1.00 77.25 92 GLU A C 1
ATOM 730 O O . GLU A 1 92 ? 8.249 -7.566 14.029 1.00 77.25 92 GLU A O 1
ATOM 735 N N . CYS A 1 93 ? 8.379 -6.121 12.327 1.00 74.56 93 CYS A N 1
ATOM 736 C CA . CYS A 1 93 ? 7.550 -6.920 11.420 1.00 74.56 93 CYS A CA 1
ATOM 737 C C . CYS A 1 93 ? 8.172 -8.283 11.073 1.00 74.56 93 CYS A C 1
ATOM 739 O O . CYS A 1 93 ? 7.424 -9.218 10.789 1.00 74.56 93 CYS A O 1
ATOM 741 N N . LYS A 1 94 ? 9.506 -8.409 11.139 1.00 81.69 94 LYS A N 1
ATOM 742 C CA . LYS A 1 94 ? 10.276 -9.604 10.735 1.00 81.69 94 LYS A CA 1
ATOM 743 C C . LYS A 1 94 ? 10.245 -10.749 11.759 1.00 81.69 94 LYS A C 1
ATOM 745 O O . LYS A 1 94 ? 10.738 -11.844 11.489 1.00 81.69 94 LYS A O 1
ATOM 750 N N . TYR A 1 95 ? 9.660 -10.505 12.932 1.00 84.50 95 TYR A N 1
ATOM 751 C CA . TYR A 1 95 ? 9.717 -11.383 14.108 1.00 84.50 95 TYR A CA 1
ATOM 752 C C . TYR A 1 95 ? 8.332 -11.891 14.553 1.00 84.50 95 TYR A C 1
ATOM 754 O O . TYR A 1 95 ? 8.153 -12.307 15.696 1.00 84.50 95 TYR A O 1
ATOM 762 N N . TRP A 1 96 ? 7.326 -11.842 13.673 1.00 77.12 96 TRP A N 1
ATOM 763 C CA . TRP A 1 96 ? 5.975 -12.341 13.951 1.00 77.12 96 TRP A CA 1
ATOM 764 C C . TRP A 1 96 ? 5.718 -13.693 13.285 1.00 77.12 96 TRP A C 1
ATOM 766 O O . TRP A 1 96 ? 5.808 -13.813 12.063 1.00 77.12 96 TRP A O 1
ATOM 776 N N . ASP A 1 97 ? 5.314 -14.682 14.080 1.00 81.06 97 ASP A N 1
ATOM 777 C CA . ASP A 1 97 ? 4.704 -15.911 13.570 1.00 81.06 97 ASP A CA 1
ATOM 778 C C . ASP A 1 97 ? 3.212 -15.706 13.296 1.00 81.06 97 ASP A C 1
ATOM 780 O O . ASP A 1 97 ? 2.514 -15.080 14.097 1.00 81.06 97 ASP A O 1
ATOM 784 N N . TYR A 1 98 ? 2.701 -16.300 12.215 1.00 73.06 98 TYR A N 1
ATOM 785 C CA . TYR A 1 98 ? 1.295 -16.229 11.806 1.00 73.06 98 TYR A CA 1
ATOM 786 C C . TYR A 1 98 ? 0.677 -17.632 11.573 1.00 73.06 98 TYR A C 1
ATOM 788 O O . TYR A 1 98 ? 1.386 -18.549 11.145 1.00 73.06 98 TYR A O 1
ATOM 796 N N . PRO A 1 99 ? -0.636 -17.850 11.810 1.00 76.19 99 PRO A N 1
ATOM 797 C CA . PRO A 1 99 ? -1.291 -19.149 11.595 1.00 76.19 99 PRO A CA 1
ATOM 798 C C . PRO A 1 99 ? -1.725 -19.386 10.131 1.00 76.19 99 PRO A C 1
ATOM 800 O O . PRO A 1 99 ? -1.963 -18.456 9.366 1.00 76.19 99 PRO A O 1
ATOM 803 N N . THR A 1 100 ? -1.852 -20.651 9.717 1.00 68.50 100 THR A N 1
ATOM 804 C CA . THR A 1 100 ? -1.725 -21.054 8.296 1.00 68.50 100 THR A CA 1
ATOM 805 C C . THR A 1 100 ? -3.011 -21.221 7.463 1.00 68.50 100 THR A C 1
ATOM 807 O O . THR A 1 100 ? -2.908 -21.495 6.270 1.00 68.50 100 THR A O 1
ATOM 810 N N . ASP A 1 101 ? -4.214 -21.058 8.028 1.00 62.62 101 ASP A N 1
ATOM 811 C CA . ASP A 1 101 ? -5.503 -21.357 7.354 1.00 62.62 101 ASP A CA 1
ATOM 812 C C . ASP A 1 101 ? -6.296 -20.070 6.998 1.00 62.62 101 ASP A C 1
ATOM 814 O O . ASP A 1 101 ? -6.828 -19.418 7.902 1.00 62.62 101 ASP A O 1
ATOM 818 N N . LEU A 1 102 ? -6.303 -19.645 5.714 1.00 57.69 102 LEU A N 1
ATOM 819 C CA . LEU A 1 102 ? -6.595 -18.256 5.265 1.00 57.69 102 LEU A CA 1
ATOM 820 C C . LEU A 1 102 ? -7.399 -18.142 3.902 1.00 57.69 102 LEU A C 1
ATOM 822 O O . LEU A 1 102 ? -7.398 -19.100 3.127 1.00 57.69 102 LEU A O 1
ATOM 826 N N . PRO A 1 103 ? -8.135 -17.029 3.588 1.00 52.50 103 PRO A N 1
ATOM 827 C CA . PRO A 1 103 ? -9.415 -17.079 2.805 1.00 52.50 103 PRO A CA 1
ATOM 828 C C . PRO A 1 103 ? -9.526 -16.244 1.454 1.00 52.50 103 PRO A C 1
ATOM 830 O O . PRO A 1 103 ? -8.479 -15.857 0.943 1.00 52.50 103 PRO A O 1
ATOM 833 N N . LYS A 1 104 ? 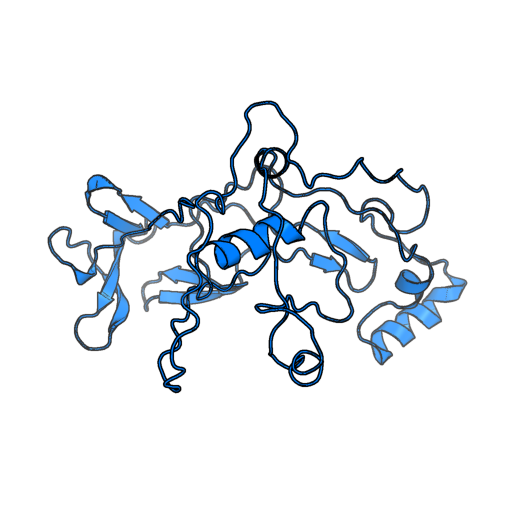-10.726 -16.051 0.779 1.00 59.69 104 LYS A N 1
ATOM 834 C CA . LYS A 1 104 ? -10.900 -15.507 -0.640 1.00 59.69 104 LYS A CA 1
ATOM 835 C C . LYS A 1 104 ? -12.191 -14.727 -1.247 1.00 59.69 104 LYS A C 1
ATOM 837 O O . LYS A 1 104 ? -12.236 -14.636 -2.468 1.00 59.69 104 LYS A O 1
ATOM 842 N N . PRO A 1 105 ? -13.266 -14.218 -0.566 1.00 39.53 105 PRO A N 1
ATOM 843 C CA . PRO A 1 105 ? -14.432 -13.336 -0.992 1.00 39.53 105 PRO A CA 1
ATOM 844 C C . PRO A 1 105 ? -14.451 -11.996 -1.820 1.00 39.53 105 PRO A C 1
ATOM 846 O O . PRO A 1 105 ? -13.498 -11.577 -2.447 1.00 39.53 105 PRO A O 1
ATOM 849 N N . LEU A 1 106 ? -15.626 -11.319 -1.857 1.00 42.03 106 LEU A N 1
ATOM 850 C CA . LEU A 1 106 ? -16.143 -10.395 -2.920 1.00 42.03 106 LEU A CA 1
ATOM 851 C C . LEU A 1 106 ? -15.786 -8.878 -2.875 1.00 42.03 106 LEU A C 1
ATOM 853 O O . LEU A 1 106 ? -15.883 -8.243 -1.829 1.00 42.03 106 LEU A O 1
ATOM 857 N N . SER A 1 107 ? -15.552 -8.258 -4.054 1.00 43.78 107 SER A N 1
ATOM 858 C CA . SER A 1 107 ? -15.691 -6.794 -4.310 1.00 43.78 107 SER A CA 1
ATOM 859 C C . SER A 1 107 ? -16.123 -6.441 -5.757 1.00 43.78 107 SER A C 1
ATOM 861 O O . SER A 1 107 ? -17.321 -6.343 -6.009 1.00 43.78 107 SER A O 1
ATOM 863 N N . THR A 1 108 ? -15.203 -6.296 -6.724 1.00 51.19 108 THR A N 1
ATOM 864 C CA . THR A 1 108 ? -15.480 -5.897 -8.129 1.00 51.19 108 THR A CA 1
ATOM 865 C C . THR A 1 108 ? -14.949 -6.813 -9.266 1.00 51.19 108 THR A C 1
ATOM 867 O O . THR A 1 108 ? -15.559 -6.841 -10.325 1.00 51.19 108 THR A O 1
ATOM 870 N N . ARG A 1 109 ? -13.937 -7.694 -9.164 1.00 51.50 109 ARG A N 1
ATOM 871 C CA . ARG A 1 109 ? -13.447 -8.454 -8.002 1.00 51.50 109 ARG A CA 1
ATOM 872 C C . ARG A 1 109 ? -14.561 -9.242 -7.254 1.00 51.50 109 ARG A C 1
ATOM 874 O O . ARG A 1 109 ? -14.302 -9.858 -6.234 1.00 51.50 109 ARG A O 1
ATOM 881 N N . SER A 1 110 ? -15.813 -9.212 -7.746 1.00 49.97 110 SER A N 1
ATOM 882 C CA . SER A 1 110 ? -16.969 -9.975 -7.223 1.00 49.97 110 SER A CA 1
ATOM 883 C C . SER A 1 110 ? -17.302 -11.171 -8.091 1.00 49.97 110 SER A C 1
ATOM 885 O O . SER A 1 110 ? -17.603 -12.226 -7.556 1.00 49.97 110 SER A O 1
ATOM 887 N N . LYS A 1 111 ? -17.209 -11.046 -9.424 1.00 59.34 111 LYS A N 1
ATOM 888 C CA . LYS A 1 111 ? -17.261 -12.227 -10.289 1.00 59.34 111 LYS A CA 1
ATOM 889 C C . LYS A 1 111 ? -16.055 -13.108 -9.974 1.00 59.34 111 LYS A C 1
ATOM 891 O O . LYS A 1 111 ? -16.227 -14.169 -9.396 1.00 59.34 111 LYS A O 1
ATOM 896 N N . GLY A 1 112 ? -14.847 -12.562 -10.135 1.00 63.09 112 GLY A N 1
ATOM 897 C CA . GLY A 1 112 ? -13.575 -13.189 -9.740 1.00 63.09 112 GLY A CA 1
ATOM 898 C C . GLY A 1 112 ? -13.384 -13.486 -8.244 1.00 63.09 112 GLY A C 1
ATOM 899 O O . GLY A 1 112 ? -12.268 -13.796 -7.853 1.00 63.09 112 GLY A O 1
ATOM 900 N N . ALA A 1 113 ? -14.434 -13.394 -7.421 1.00 63.88 113 ALA A N 1
ATOM 901 C CA . ALA A 1 113 ? -14.427 -13.957 -6.075 1.00 63.88 113 ALA A CA 1
ATOM 902 C C . ALA A 1 113 ? -15.702 -14.719 -5.675 1.00 63.88 113 ALA A C 1
ATOM 904 O O . ALA A 1 113 ? -15.680 -15.489 -4.725 1.00 63.88 113 ALA A O 1
ATOM 905 N N . HIS A 1 114 ? -16.780 -14.630 -6.454 1.00 56.97 114 HIS A N 1
ATOM 906 C CA . HIS A 1 114 ? -17.745 -15.720 -6.560 1.00 56.97 114 HIS A CA 1
ATOM 907 C C . HIS A 1 114 ? -17.057 -16.973 -7.137 1.00 56.97 114 HIS A C 1
ATOM 909 O O . HIS A 1 114 ? -17.307 -18.074 -6.660 1.00 56.97 114 HIS A O 1
ATOM 915 N N . GLU A 1 115 ? -16.106 -16.785 -8.065 1.00 72.44 115 GLU A N 1
ATOM 916 C CA . GLU A 1 115 ? -15.203 -17.841 -8.547 1.00 72.44 115 GLU A CA 1
ATOM 917 C C . GLU A 1 115 ? -14.066 -18.212 -7.556 1.00 72.44 115 GLU A C 1
ATOM 919 O O . GLU A 1 115 ? -13.360 -19.193 -7.787 1.00 72.44 115 GLU A O 1
ATOM 924 N N . ALA A 1 116 ? -13.817 -17.445 -6.480 1.00 67.50 116 ALA A N 1
ATOM 925 C CA . ALA A 1 116 ? -12.650 -17.665 -5.613 1.00 67.50 116 ALA A CA 1
ATOM 926 C C . ALA A 1 116 ? -12.966 -18.527 -4.380 1.00 67.50 116 ALA A C 1
ATOM 928 O O . ALA A 1 116 ? -13.953 -18.361 -3.672 1.00 67.50 116 ALA A O 1
ATOM 929 N N . THR A 1 117 ? -12.067 -19.467 -4.102 1.00 72.06 117 THR A N 1
ATOM 930 C CA . THR A 1 117 ? -12.327 -20.668 -3.293 1.00 72.06 117 THR A CA 1
ATOM 931 C C . THR A 1 117 ? -11.834 -20.584 -1.830 1.00 72.06 117 THR A C 1
ATOM 933 O O . THR A 1 117 ? -11.040 -21.419 -1.400 1.00 72.06 117 THR A O 1
ATOM 936 N N . GLY A 1 118 ? -12.233 -19.549 -1.075 1.00 72.44 118 GLY A N 1
ATOM 937 C CA . GLY A 1 118 ? -11.920 -19.297 0.360 1.00 72.44 118 GLY A CA 1
ATOM 938 C C . GLY A 1 118 ? -12.960 -18.351 1.017 1.00 72.44 118 GLY A C 1
ATOM 939 O O . GLY A 1 118 ? -14.038 -18.251 0.448 1.00 72.44 118 GLY A O 1
ATOM 940 N N . GLU A 1 119 ? -12.690 -17.627 2.139 1.00 78.31 119 GLU A N 1
ATOM 941 C CA . GLU A 1 119 ? -13.708 -16.846 2.935 1.00 78.31 119 GLU A CA 1
ATOM 942 C C . GLU A 1 119 ? -13.955 -15.269 2.977 1.00 78.31 119 GLU A C 1
ATOM 944 O O . GLU A 1 119 ? -15.139 -14.987 3.136 1.00 78.31 119 GLU A O 1
ATOM 949 N N . VAL A 1 120 ? -13.283 -14.091 2.790 1.00 79.44 120 VAL A N 1
ATOM 950 C CA . VAL A 1 120 ? -12.003 -13.290 2.880 1.00 79.44 120 VAL A CA 1
ATOM 951 C C . VAL A 1 120 ? -10.884 -13.145 1.803 1.00 79.44 120 VAL A C 1
ATOM 953 O O . VAL A 1 120 ? -9.780 -13.590 2.067 1.00 79.44 120 VAL A O 1
ATOM 956 N N . VAL A 1 121 ? -11.051 -12.413 0.677 1.00 77.31 121 VAL A N 1
ATOM 957 C CA . VAL A 1 121 ? -9.950 -12.135 -0.310 1.00 77.31 121 VAL A CA 1
ATOM 958 C C . VAL A 1 121 ? -9.155 -10.858 -0.069 1.00 77.31 121 VAL A C 1
ATOM 960 O O . VAL A 1 121 ? -9.629 -9.915 0.560 1.00 77.31 121 VAL A O 1
ATOM 963 N N . LEU A 1 122 ? -7.990 -10.812 -0.718 1.00 84.06 122 LEU A N 1
ATOM 964 C CA . LEU A 1 122 ? -7.197 -9.615 -0.939 1.00 84.06 122 LEU A CA 1
ATOM 965 C C . LEU A 1 122 ? -7.395 -9.057 -2.361 1.00 84.06 122 LEU A C 1
ATOM 967 O O . LEU A 1 122 ? -7.345 -9.800 -3.342 1.00 84.06 122 LEU A O 1
ATOM 971 N N . PHE A 1 123 ? -7.578 -7.738 -2.472 1.00 86.56 123 PHE A N 1
ATOM 972 C CA . PHE A 1 123 ? -7.611 -7.026 -3.751 1.00 86.56 123 PHE A CA 1
ATOM 973 C C . PHE A 1 123 ? -6.327 -6.232 -3.970 1.00 86.56 123 PHE A C 1
ATOM 975 O O . PHE A 1 123 ? -6.024 -5.339 -3.184 1.00 86.56 123 PHE A O 1
ATOM 982 N N . LEU A 1 124 ? -5.628 -6.537 -5.060 1.00 88.00 124 LEU A N 1
ATOM 983 C CA . LEU A 1 124 ? -4.649 -5.645 -5.674 1.00 88.00 124 LEU A CA 1
ATOM 984 C C . LEU A 1 124 ? -5.294 -4.925 -6.861 1.00 88.00 124 LEU A C 1
ATOM 986 O O . LEU A 1 124 ? -6.322 -5.370 -7.389 1.00 88.00 124 LEU A O 1
ATOM 990 N N . ASP A 1 125 ? -4.662 -3.841 -7.293 1.00 85.81 125 ASP A N 1
ATOM 991 C CA . ASP A 1 125 ? -4.842 -3.304 -8.636 1.00 85.81 125 ASP A CA 1
ATOM 992 C C . ASP A 1 125 ? -3.784 -3.892 -9.585 1.00 85.81 125 ASP A C 1
ATOM 994 O O . ASP A 1 125 ? -2.840 -4.557 -9.160 1.00 85.81 125 ASP A O 1
ATOM 998 N N . ALA A 1 126 ? -3.975 -3.731 -10.896 1.00 84.44 126 ALA A N 1
ATOM 999 C CA . ALA A 1 126 ? -3.181 -4.437 -11.913 1.00 84.44 126 ALA A CA 1
ATOM 1000 C C . ALA A 1 126 ? -1.731 -3.924 -12.068 1.00 84.44 126 ALA A C 1
ATOM 1002 O O . ALA A 1 126 ? -0.993 -4.419 -12.913 1.00 84.44 126 ALA A O 1
ATOM 1003 N N . HIS A 1 127 ? -1.351 -2.925 -11.273 1.00 88.56 127 HIS A N 1
ATOM 1004 C CA . HIS A 1 127 ? -0.081 -2.198 -11.290 1.00 88.56 127 HIS A CA 1
ATOM 1005 C C . HIS A 1 127 ? 0.432 -2.021 -9.848 1.00 88.56 127 HIS A C 1
ATOM 1007 O O . HIS A 1 127 ? 0.722 -0.916 -9.399 1.00 88.56 127 HIS A O 1
ATOM 1013 N N . CYS A 1 128 ? 0.475 -3.121 -9.092 1.00 91.31 128 CYS A N 1
ATOM 1014 C CA . CYS A 1 128 ? 1.015 -3.163 -7.735 1.00 91.31 128 CYS A CA 1
ATOM 1015 C C . CYS A 1 128 ? 2.212 -4.116 -7.667 1.00 91.31 128 CYS A C 1
ATOM 1017 O O . CYS A 1 128 ? 2.082 -5.295 -7.999 1.00 91.31 128 CYS A O 1
ATOM 1019 N N . GLU A 1 129 ? 3.338 -3.628 -7.156 1.00 90.25 129 GLU A N 1
ATOM 1020 C CA . GLU A 1 129 ? 4.421 -4.466 -6.635 1.00 90.25 129 GLU A CA 1
ATOM 1021 C C . GLU A 1 129 ? 4.185 -4.698 -5.132 1.00 90.25 129 GLU A C 1
ATOM 1023 O O . GLU A 1 129 ? 3.531 -3.888 -4.470 1.00 90.25 129 GLU A O 1
ATOM 1028 N N . VAL A 1 130 ? 4.651 -5.827 -4.588 1.00 89.62 130 VAL A N 1
ATOM 1029 C CA . VAL A 1 130 ? 4.348 -6.238 -3.205 1.00 89.62 130 VAL A CA 1
ATOM 1030 C C . VAL A 1 130 ? 5.620 -6.531 -2.412 1.00 89.62 130 VAL A C 1
ATOM 1032 O O . VAL A 1 130 ? 6.499 -7.252 -2.877 1.00 89.62 130 VAL A O 1
ATOM 1035 N N . GLY A 1 131 ? 5.711 -5.962 -1.208 1.00 83.31 131 GLY A N 1
ATOM 1036 C CA . GLY A 1 131 ? 6.878 -6.092 -0.333 1.00 83.31 131 GLY A CA 1
ATOM 1037 C C . GLY A 1 131 ? 7.060 -7.486 0.281 1.00 83.31 131 GLY A C 1
ATOM 1038 O O . GLY A 1 131 ? 6.186 -8.356 0.209 1.00 83.31 131 GLY A O 1
ATOM 1039 N N . LEU A 1 132 ? 8.203 -7.697 0.937 1.00 80.12 132 LEU A N 1
ATOM 1040 C CA . LEU A 1 132 ? 8.509 -8.942 1.645 1.00 80.12 132 LEU A CA 1
ATOM 1041 C C . LEU A 1 132 ? 7.487 -9.209 2.769 1.00 80.12 132 LEU A C 1
ATOM 1043 O O . LEU A 1 132 ? 7.120 -8.298 3.505 1.00 80.12 132 LEU A O 1
ATOM 1047 N N . ASN A 1 133 ? 7.004 -10.454 2.877 1.00 82.19 133 ASN A N 1
ATOM 1048 C CA . ASN A 1 133 ? 6.034 -10.912 3.889 1.00 82.19 133 ASN A CA 1
ATOM 1049 C C . ASN A 1 133 ? 4.832 -9.950 4.115 1.00 82.19 133 ASN A C 1
ATOM 1051 O O . ASN A 1 133 ? 4.324 -9.774 5.221 1.00 82.19 133 ASN A O 1
ATOM 1055 N N . TRP A 1 134 ? 4.353 -9.312 3.043 1.00 85.44 134 TRP A N 1
ATOM 1056 C CA . TRP A 1 134 ? 3.249 -8.343 3.075 1.00 85.44 134 TRP A CA 1
ATOM 1057 C C . TRP A 1 134 ? 1.880 -8.945 3.444 1.00 85.44 134 TRP A C 1
ATOM 1059 O O . TRP A 1 134 ? 0.995 -8.233 3.913 1.00 85.44 134 TRP A O 1
ATOM 1069 N N . LEU A 1 135 ? 1.679 -10.245 3.201 1.00 86.38 135 LEU A N 1
ATOM 1070 C CA . LEU A 1 135 ? 0.360 -10.884 3.186 1.00 86.38 135 LEU A CA 1
ATOM 1071 C C . LEU A 1 135 ? -0.130 -11.382 4.573 1.00 86.38 135 LEU A C 1
ATOM 1073 O O . LEU A 1 135 ? -1.243 -11.020 4.966 1.00 86.38 135 LEU A O 1
ATOM 1077 N N . PRO A 1 136 ? 0.639 -12.161 5.359 1.00 85.88 136 PRO A N 1
ATOM 1078 C CA . PRO A 1 136 ? 0.228 -12.620 6.695 1.00 85.88 136 PRO A CA 1
ATOM 1079 C C . PRO A 1 136 ? -0.127 -11.520 7.719 1.00 85.88 136 PRO A C 1
ATOM 1081 O O . PRO A 1 136 ? -1.120 -11.715 8.436 1.00 85.88 136 PRO A O 1
ATOM 1084 N N . PRO A 1 137 ? 0.553 -10.347 7.762 1.00 81.06 137 PRO A N 1
ATOM 1085 C CA . PRO A 1 137 ? 0.132 -9.219 8.601 1.00 81.06 137 PRO A CA 1
ATOM 1086 C C . PRO A 1 137 ? -1.295 -8.738 8.297 1.00 81.06 137 PRO A C 1
ATOM 1088 O O . PRO A 1 137 ? -2.009 -8.284 9.192 1.00 81.06 137 PRO A O 1
ATOM 1091 N N . LEU A 1 138 ? -1.738 -8.856 7.039 1.00 82.25 138 LEU A N 1
ATOM 1092 C CA . LEU A 1 138 ? -3.073 -8.444 6.598 1.00 82.25 138 LEU A CA 1
ATOM 1093 C C . LEU A 1 138 ? -4.134 -9.503 6.887 1.00 82.25 138 LEU A C 1
ATOM 1095 O O . LEU A 1 138 ? -5.262 -9.160 7.237 1.00 82.25 138 LEU A O 1
ATOM 1099 N N . LEU A 1 139 ? -3.804 -10.783 6.725 1.00 83.44 139 LEU A N 1
ATOM 1100 C CA . LEU A 1 139 ? -4.786 -11.858 6.856 1.00 83.44 139 LEU A CA 1
ATOM 1101 C C . LEU A 1 139 ? -5.092 -12.200 8.323 1.00 83.44 139 LEU A C 1
ATOM 1103 O O . LEU A 1 139 ? -6.235 -12.513 8.662 1.00 83.44 139 LEU A O 1
ATOM 1107 N N . THR A 1 140 ? -4.108 -12.087 9.215 1.00 80.25 140 THR A N 1
ATOM 1108 C CA . THR A 1 140 ? -4.227 -12.591 10.594 1.00 80.25 140 THR A CA 1
ATOM 1109 C C . THR A 1 140 ? -5.232 -11.831 11.478 1.00 80.25 140 THR A C 1
ATOM 1111 O O . THR A 1 140 ? -6.016 -12.486 12.170 1.00 80.25 140 THR A O 1
ATOM 1114 N N . PRO A 1 141 ? -5.356 -10.486 11.425 1.00 76.75 141 PRO A N 1
ATOM 1115 C CA . PRO A 1 141 ? -6.439 -9.781 12.121 1.00 76.75 141 PRO A CA 1
ATOM 1116 C C . PRO A 1 141 ? -7.848 -10.228 11.690 1.00 76.75 141 PRO A C 1
ATOM 1118 O O . PRO A 1 141 ? -8.798 -10.094 12.462 1.00 76.75 141 PRO A O 1
ATOM 1121 N N . ILE A 1 142 ? -7.987 -10.786 10.479 1.00 79.06 142 ILE A N 1
ATOM 1122 C CA . ILE A 1 142 ? -9.255 -11.308 9.951 1.00 79.06 142 ILE A CA 1
ATOM 1123 C C . ILE A 1 142 ? -9.465 -12.790 10.307 1.00 79.06 142 ILE A C 1
ATOM 1125 O O . ILE A 1 142 ? -10.599 -13.230 10.484 1.00 79.06 142 ILE A O 1
ATOM 1129 N N . GLN A 1 143 ? -8.387 -13.558 10.483 1.00 78.62 143 GLN A N 1
ATOM 1130 C CA . GLN A 1 143 ? -8.440 -14.921 11.026 1.00 78.62 143 GLN A CA 1
ATOM 1131 C C . GLN A 1 143 ? -8.950 -14.938 12.483 1.00 78.62 143 GLN A C 1
ATOM 1133 O O . GLN A 1 143 ? -9.659 -15.861 12.885 1.00 78.62 143 GLN A O 1
ATOM 1138 N N . LEU A 1 144 ? -8.639 -13.884 13.244 1.00 76.25 144 LEU A N 1
ATOM 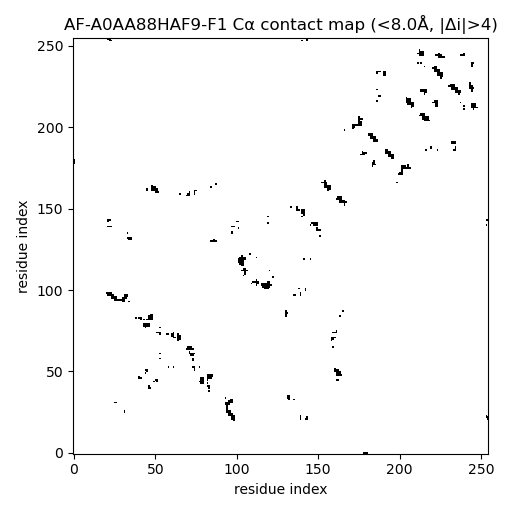1139 C CA . LEU A 1 144 ? -9.075 -13.664 14.629 1.00 76.25 144 LEU A CA 1
ATOM 1140 C C . LEU A 1 144 ? -10.511 -13.139 14.756 1.00 76.25 144 LEU A C 1
ATOM 1142 O O . LEU A 1 144 ? -11.297 -13.647 15.557 1.00 76.25 144 LEU A O 1
ATOM 1146 N N . ASP A 1 145 ? -10.862 -12.117 13.975 1.00 75.69 145 ASP A N 1
ATOM 1147 C CA . ASP A 1 145 ? -12.228 -11.599 13.865 1.00 75.69 145 ASP A CA 1
ATOM 1148 C C . ASP A 1 145 ? -12.567 -11.458 12.381 1.00 75.69 145 ASP A C 1
ATOM 1150 O O . ASP A 1 145 ? -12.145 -10.510 11.719 1.00 75.69 145 ASP A O 1
ATOM 1154 N N . ASN A 1 146 ? -13.372 -12.388 11.864 1.00 78.44 146 ASN A N 1
ATOM 1155 C CA . ASN A 1 146 ? -13.776 -12.421 10.457 1.00 78.44 146 ASN A CA 1
ATOM 1156 C C . ASN A 1 146 ? -14.743 -11.292 10.042 1.00 78.44 146 ASN A C 1
ATOM 1158 O O . ASN A 1 146 ? -15.226 -11.277 8.910 1.00 78.44 146 ASN A O 1
ATOM 1162 N N . THR A 1 147 ? -15.017 -10.335 10.936 1.00 76.38 147 THR A N 1
ATOM 1163 C CA . THR A 1 147 ? -15.658 -9.051 10.619 1.00 76.38 147 THR A CA 1
ATOM 1164 C C . THR A 1 147 ?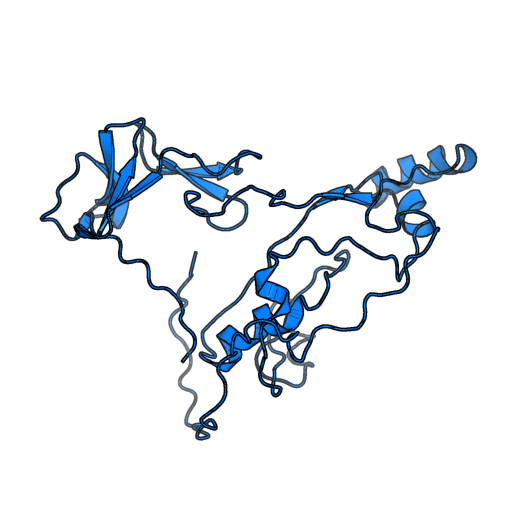 -14.659 -7.893 10.467 1.00 76.38 147 THR A C 1
ATOM 1166 O O . THR A 1 147 ? -15.065 -6.773 10.140 1.00 76.38 147 THR A O 1
ATOM 1169 N N . THR A 1 148 ? -13.361 -8.148 10.663 1.00 75.88 148 THR A N 1
ATOM 1170 C CA . THR A 1 148 ? -12.259 -7.215 10.392 1.00 75.88 148 THR A CA 1
ATOM 1171 C C . THR A 1 148 ? -12.006 -7.085 8.891 1.00 75.88 148 THR A C 1
ATOM 1173 O O . THR A 1 148 ? -12.105 -8.044 8.133 1.00 75.88 148 THR A O 1
ATOM 1176 N N . MET A 1 149 ? -11.625 -5.882 8.464 1.00 78.50 149 MET A N 1
ATOM 1177 C CA . MET A 1 149 ? -11.078 -5.610 7.137 1.00 78.50 149 MET A CA 1
ATOM 1178 C C . MET A 1 149 ? -9.740 -4.901 7.335 1.00 78.50 149 MET A C 1
ATOM 1180 O O . MET A 1 149 ? -9.700 -3.842 7.967 1.00 78.50 149 MET A O 1
ATOM 1184 N N . THR A 1 150 ? -8.663 -5.485 6.823 1.00 80.00 150 THR A N 1
ATOM 1185 C CA . THR A 1 150 ? -7.327 -4.881 6.819 1.00 80.00 150 THR A CA 1
ATOM 1186 C C . THR A 1 150 ? -7.065 -4.150 5.506 1.00 80.00 150 THR A C 1
ATOM 1188 O O . THR A 1 150 ? -7.752 -4.356 4.505 1.00 80.00 150 THR A O 1
ATOM 1191 N N . VAL A 1 151 ? -6.094 -3.241 5.539 1.00 82.69 151 VAL A N 1
ATOM 1192 C CA . VAL A 1 151 ? -5.571 -2.496 4.390 1.00 82.69 151 VAL A CA 1
ATOM 1193 C C . VAL A 1 151 ? -4.070 -2.334 4.652 1.00 82.69 151 VAL A C 1
ATOM 1195 O O . VAL A 1 151 ? -3.725 -2.005 5.791 1.00 82.69 151 VAL A O 1
ATOM 1198 N N . PRO A 1 152 ? -3.184 -2.595 3.677 1.00 83.75 152 PRO A N 1
ATOM 1199 C CA . PRO A 1 152 ? -1.752 -2.383 3.853 1.00 83.75 152 PRO A CA 1
ATOM 1200 C C . PRO A 1 152 ? -1.397 -0.894 3.901 1.00 83.75 152 PRO A C 1
ATOM 1202 O O . PRO A 1 152 ? -2.206 -0.022 3.575 1.00 83.75 152 PRO A O 1
ATOM 1205 N N . ILE A 1 153 ? -0.149 -0.620 4.274 1.00 80.31 153 ILE A N 1
ATOM 1206 C CA . ILE A 1 153 ? 0.531 0.602 3.843 1.00 80.31 153 ILE A CA 1
ATOM 1207 C C . ILE A 1 153 ? 0.657 0.533 2.315 1.00 80.31 153 ILE A C 1
ATOM 1209 O O . ILE A 1 153 ? 0.917 -0.535 1.764 1.00 80.31 153 ILE A O 1
ATOM 1213 N N . VAL A 1 154 ? 0.416 1.650 1.635 1.00 85.38 154 VAL A N 1
ATOM 1214 C CA . VAL A 1 154 ? 0.595 1.762 0.186 1.00 85.38 154 VAL A CA 1
ATOM 1215 C C . VAL A 1 154 ? 1.726 2.753 -0.036 1.00 85.38 154 VAL A C 1
ATOM 1217 O O . VAL A 1 154 ? 1.590 3.929 0.304 1.00 85.38 154 VAL A O 1
ATOM 1220 N N . ASP A 1 155 ? 2.843 2.253 -0.548 1.00 85.31 155 ASP A N 1
ATOM 1221 C CA . ASP A 1 155 ? 4.034 3.034 -0.873 1.00 85.31 155 ASP A CA 1
ATOM 1222 C C . ASP A 1 155 ? 3.983 3.495 -2.341 1.00 85.31 155 ASP A C 1
ATOM 1224 O O . ASP A 1 155 ? 3.279 2.911 -3.170 1.00 85.31 155 ASP A O 1
ATOM 1228 N N . GLY A 1 156 ? 4.654 4.604 -2.656 1.00 85.88 156 GLY A N 1
ATOM 1229 C CA . GLY A 1 156 ? 4.561 5.261 -3.958 1.00 85.88 156 GLY A CA 1
ATOM 1230 C C . GLY A 1 156 ? 5.593 4.739 -4.953 1.00 85.88 156 GLY A C 1
ATOM 1231 O O . GLY A 1 156 ? 6.784 4.726 -4.651 1.00 85.88 156 GLY A O 1
ATOM 1232 N N . ILE A 1 157 ? 5.156 4.387 -6.162 1.00 89.44 157 ILE A N 1
ATOM 1233 C CA . ILE A 1 157 ? 6.036 4.094 -7.303 1.00 89.44 157 ILE A CA 1
ATOM 1234 C C . ILE A 1 157 ? 5.836 5.198 -8.342 1.00 89.44 157 ILE A C 1
ATOM 1236 O O . ILE A 1 157 ? 4.700 5.477 -8.733 1.00 89.44 157 ILE A O 1
ATOM 1240 N N . ASP A 1 158 ? 6.917 5.849 -8.770 1.00 90.06 158 ASP A N 1
ATOM 1241 C CA . ASP A 1 158 ? 6.832 6.932 -9.749 1.00 90.06 158 ASP A CA 1
ATOM 1242 C C . ASP A 1 158 ? 6.423 6.413 -11.137 1.00 90.06 158 ASP A C 1
ATOM 1244 O O . ASP A 1 158 ? 7.040 5.514 -11.705 1.00 90.06 158 ASP A O 1
ATOM 1248 N N . SER A 1 159 ? 5.381 7.015 -11.713 1.00 89.94 159 SER A N 1
ATOM 1249 C CA . SER A 1 159 ? 4.809 6.603 -13.004 1.00 89.94 159 SER A CA 1
ATOM 1250 C C . SER A 1 159 ? 5.725 6.803 -14.222 1.00 89.94 159 SER A C 1
ATOM 1252 O O . SER A 1 159 ? 5.400 6.317 -15.306 1.00 89.94 159 SER A O 1
ATOM 1254 N N . ASN A 1 160 ? 6.831 7.540 -14.080 1.00 90.06 160 ASN A N 1
ATOM 1255 C CA . ASN A 1 160 ? 7.725 7.938 -15.162 1.00 90.06 160 ASN A CA 1
ATOM 1256 C C . ASN A 1 160 ? 9.114 7.281 -15.090 1.00 90.06 160 ASN A C 1
ATOM 1258 O O . ASN A 1 160 ? 9.620 6.895 -16.143 1.00 90.06 160 ASN A O 1
ATOM 1262 N N . ASP A 1 161 ? 9.730 7.148 -13.913 1.00 90.88 161 ASP A N 1
ATOM 1263 C CA . ASP A 1 161 ? 11.042 6.488 -13.747 1.00 90.88 161 ASP A CA 1
ATOM 1264 C C . ASP A 1 161 ? 11.021 5.218 -12.875 1.00 90.88 161 ASP A C 1
ATOM 1266 O O . ASP A 1 161 ? 12.050 4.553 -12.733 1.00 90.88 161 ASP A O 1
ATOM 1270 N N . PHE A 1 162 ? 9.846 4.840 -12.353 1.00 91.06 162 PHE A N 1
ATOM 1271 C CA . PHE A 1 162 ? 9.608 3.634 -11.552 1.00 91.06 162 PHE A CA 1
ATOM 1272 C C . PHE A 1 162 ? 10.437 3.561 -10.255 1.00 91.06 162 PHE A C 1
ATOM 1274 O O . PHE A 1 162 ? 10.603 2.475 -9.680 1.00 91.06 162 PHE A O 1
ATOM 1281 N N . HIS A 1 163 ? 10.902 4.713 -9.755 1.00 91.88 163 HIS A N 1
ATOM 1282 C CA . HIS A 1 163 ? 11.466 4.847 -8.418 1.00 91.88 163 HIS A CA 1
ATOM 1283 C C . HIS A 1 163 ? 10.438 4.500 -7.335 1.00 91.88 163 HIS A C 1
ATOM 1285 O O . HIS A 1 163 ? 9.308 4.988 -7.338 1.00 91.88 163 HIS A O 1
ATOM 1291 N N . TYR A 1 164 ? 10.857 3.669 -6.386 1.00 87.81 164 TYR A N 1
ATOM 1292 C CA . TYR A 1 164 ? 10.115 3.333 -5.181 1.00 87.81 164 TYR A CA 1
ATOM 1293 C C . TYR A 1 164 ? 10.366 4.354 -4.064 1.00 87.81 164 TYR A C 1
ATOM 1295 O O . TYR A 1 164 ? 11.508 4.626 -3.691 1.00 87.81 164 TYR A O 1
ATOM 1303 N N . SER A 1 165 ? 9.286 4.858 -3.478 1.00 82.56 165 SER A N 1
ATOM 1304 C CA . SER A 1 165 ? 9.279 5.834 -2.392 1.00 82.56 165 SER A CA 1
ATOM 1305 C C . SER A 1 165 ? 8.380 5.355 -1.249 1.00 82.56 165 SER A C 1
ATOM 1307 O O . SER A 1 165 ? 7.181 5.145 -1.428 1.00 82.56 165 SER A O 1
ATOM 1309 N N . SER A 1 166 ? 8.954 5.183 -0.056 1.00 78.00 166 SER A N 1
ATOM 1310 C CA . SER A 1 166 ? 8.168 4.838 1.135 1.00 78.00 166 SER A CA 1
ATOM 1311 C C . SER A 1 166 ? 7.253 6.001 1.528 1.00 78.00 166 SER A C 1
ATOM 1313 O O . SER A 1 166 ? 7.719 7.131 1.695 1.00 78.00 166 SER A O 1
ATOM 1315 N N . THR A 1 167 ? 5.973 5.714 1.763 1.00 68.38 167 THR A N 1
ATOM 1316 C CA . THR A 1 167 ? 5.008 6.638 2.380 1.00 68.38 167 THR A CA 1
ATOM 1317 C C . THR A 1 167 ? 5.416 6.996 3.817 1.00 68.38 167 THR A C 1
ATOM 1319 O O . THR A 1 167 ? 5.039 8.058 4.320 1.00 68.38 167 THR A O 1
ATOM 1322 N N . TYR A 1 168 ? 6.234 6.155 4.461 1.00 66.94 168 TYR A N 1
ATOM 1323 C CA . TYR A 1 168 ? 6.826 6.399 5.778 1.00 66.94 168 TYR A CA 1
ATOM 1324 C C . TYR A 1 168 ? 8.353 6.208 5.722 1.00 66.94 168 TYR A C 1
ATOM 1326 O O . TYR A 1 168 ? 8.833 5.072 5.757 1.00 66.94 168 TYR A O 1
ATOM 1334 N N . PRO A 1 169 ? 9.145 7.289 5.603 1.00 57.44 169 PRO A N 1
ATOM 1335 C CA . PRO A 1 169 ? 10.601 7.215 5.706 1.00 57.44 169 PRO A CA 1
ATOM 1336 C C . PRO A 1 169 ? 11.062 6.679 7.069 1.00 57.44 169 PRO A C 1
ATOM 1338 O O . PRO A 1 169 ? 10.363 6.837 8.075 1.00 57.44 169 PRO A O 1
ATOM 1341 N N . GLU A 1 170 ? 12.266 6.106 7.122 1.00 55.38 170 GLU A N 1
ATOM 1342 C CA . GLU A 1 170 ? 12.906 5.714 8.385 1.00 55.38 170 GLU A CA 1
ATOM 1343 C C . GLU A 1 170 ? 12.974 6.899 9.374 1.00 55.38 170 GLU A C 1
ATOM 1345 O O . GLU A 1 170 ? 12.935 8.069 8.986 1.00 55.38 170 GLU A O 1
ATOM 1350 N N . ASP A 1 171 ? 12.979 6.587 10.672 1.00 49.91 171 ASP A N 1
ATOM 1351 C CA . ASP A 1 171 ? 12.814 7.518 11.801 1.00 49.91 171 ASP A CA 1
ATOM 1352 C C . ASP A 1 171 ? 11.515 8.360 11.838 1.00 49.91 171 ASP A C 1
ATOM 1354 O O . ASP A 1 171 ? 11.244 9.015 12.851 1.00 49.91 171 ASP A O 1
ATOM 1358 N N . THR A 1 172 ? 10.618 8.286 10.840 1.00 50.16 172 THR A N 1
ATOM 1359 C CA . THR A 1 172 ? 9.259 8.841 10.993 1.00 50.16 172 THR A CA 1
ATOM 1360 C C . THR A 1 172 ? 8.397 7.938 11.881 1.00 50.16 172 THR A C 1
ATOM 1362 O O . THR A 1 172 ? 7.666 7.057 11.433 1.00 50.16 172 THR A O 1
ATOM 1365 N N . HIS A 1 173 ? 8.467 8.165 13.198 1.00 44.28 173 HIS A N 1
ATOM 1366 C CA . HIS A 1 173 ? 7.528 7.576 14.157 1.00 44.28 173 HIS A CA 1
ATOM 1367 C C . HIS A 1 173 ? 6.076 7.760 13.682 1.00 44.28 173 HIS A C 1
ATOM 1369 O O . HIS A 1 173 ? 5.732 8.805 13.149 1.00 44.28 173 HIS A O 1
ATOM 1375 N N . ILE A 1 174 ? 5.182 6.808 13.963 1.00 51.66 174 ILE A N 1
ATOM 1376 C CA . ILE A 1 174 ? 3.744 6.922 13.630 1.00 51.66 174 ILE A CA 1
ATOM 1377 C C . ILE A 1 174 ? 2.886 7.512 14.774 1.00 51.66 174 ILE A C 1
ATOM 1379 O O . ILE A 1 174 ? 1.667 7.658 14.655 1.00 51.66 174 ILE A O 1
ATOM 1383 N N . ARG A 1 175 ? 3.503 7.876 15.908 1.00 49.09 175 ARG A N 1
ATOM 1384 C CA . ARG A 1 175 ? 2.820 8.308 17.143 1.00 49.09 175 ARG A CA 1
ATOM 1385 C C . ARG A 1 175 ? 2.490 9.810 17.147 1.00 49.09 175 ARG A C 1
ATOM 1387 O O . ARG A 1 175 ? 3.138 10.590 17.833 1.00 49.09 175 ARG A O 1
ATOM 1394 N N . GLY A 1 176 ? 1.434 10.196 16.434 1.00 52.88 176 GLY A N 1
ATOM 1395 C CA . GLY A 1 176 ? 0.904 11.573 16.451 1.00 52.88 176 GLY A CA 1
ATOM 1396 C C . GLY A 1 176 ? -0.043 11.894 15.294 1.00 52.88 176 GLY A C 1
ATOM 1397 O O . GLY A 1 176 ? -0.944 12.727 15.424 1.00 52.88 176 GLY A O 1
ATOM 1398 N N . GLN A 1 177 ? 0.102 11.182 14.174 1.00 66.38 177 GLN A N 1
ATOM 1399 C CA . GLN A 1 177 ? -0.781 11.332 13.023 1.00 66.38 177 GLN A CA 1
ATOM 1400 C C . GLN A 1 177 ? -2.167 10.725 13.308 1.00 66.38 177 GLN A C 1
ATOM 1402 O O . GLN A 1 177 ? -2.299 9.652 13.894 1.00 66.38 177 GLN A O 1
ATOM 1407 N N . LEU A 1 178 ? -3.219 11.414 12.863 1.00 74.25 178 LEU A N 1
ATOM 1408 C CA . LEU A 1 178 ? -4.604 10.951 12.937 1.00 74.25 178 LEU A CA 1
ATOM 1409 C C . LEU A 1 178 ? -5.173 10.981 11.515 1.00 74.25 178 LEU A C 1
ATOM 1411 O O . LEU A 1 178 ? -5.374 12.062 10.969 1.00 74.25 178 LEU A O 1
ATOM 1415 N N . SER A 1 179 ? -5.393 9.824 10.890 1.00 73.06 179 SER A N 1
ATOM 1416 C CA . SER A 1 179 ? -5.662 9.724 9.445 1.00 73.06 179 SER A CA 1
ATOM 1417 C C . SER A 1 179 ? -6.808 8.764 9.086 1.00 73.06 179 SER A C 1
ATOM 1419 O O . SER A 1 179 ? -7.372 8.046 9.922 1.00 73.06 179 SER A O 1
ATOM 1421 N N . THR A 1 180 ? -7.211 8.776 7.814 1.00 69.38 180 THR A N 1
ATOM 1422 C CA . THR A 1 180 ? -8.159 7.817 7.243 1.00 69.38 180 THR A CA 1
ATOM 1423 C C . THR A 1 180 ? -7.876 7.584 5.757 1.00 69.38 180 THR A C 1
ATOM 1425 O O . THR A 1 180 ? -8.430 8.262 4.895 1.00 69.38 180 THR A O 1
ATOM 1428 N N . GLY A 1 181 ? -7.004 6.612 5.471 1.00 67.50 181 GLY A N 1
ATOM 1429 C CA . GLY A 1 181 ? -6.306 6.542 4.182 1.00 67.50 181 GLY A CA 1
ATOM 1430 C C . GLY A 1 181 ? -5.332 7.718 4.059 1.00 67.50 181 GLY A C 1
ATOM 1431 O O . GLY A 1 181 ? -4.927 8.281 5.075 1.00 67.50 181 GLY A O 1
ATOM 1432 N N . GLU A 1 182 ? -5.065 8.162 2.833 1.00 68.06 182 GLU A N 1
ATOM 1433 C CA . GLU A 1 182 ? -4.222 9.325 2.471 1.00 68.06 182 GLU A CA 1
ATOM 1434 C C . GLU A 1 182 ? -4.651 10.677 3.091 1.00 68.06 182 GLU A C 1
ATOM 1436 O O . GLU A 1 182 ? -4.030 11.717 2.855 1.00 68.06 182 GLU A O 1
ATOM 1441 N N . ARG A 1 183 ? -5.768 10.714 3.832 1.00 75.88 183 ARG A N 1
ATOM 1442 C CA . ARG A 1 183 ? -6.349 11.941 4.384 1.00 75.88 183 ARG A CA 1
ATOM 1443 C C . ARG A 1 183 ? -6.084 12.091 5.874 1.00 75.88 183 ARG A C 1
ATOM 1445 O O . ARG A 1 183 ? -6.596 11.325 6.693 1.00 75.88 183 ARG A O 1
ATOM 1452 N N . CYS A 1 184 ? -5.359 13.147 6.219 1.00 78.94 184 CYS A N 1
ATOM 1453 C CA . CYS A 1 184 ? -5.066 13.545 7.585 1.00 78.94 184 CYS A CA 1
ATOM 1454 C C . CYS A 1 184 ? -6.220 14.361 8.189 1.00 78.94 184 CYS A C 1
ATOM 1456 O O . CYS A 1 184 ? -6.807 15.240 7.553 1.00 78.94 184 CYS A O 1
ATOM 1458 N N . ILE A 1 185 ? -6.540 14.062 9.447 1.00 84.94 185 ILE A N 1
ATOM 1459 C CA . ILE A 1 185 ? -7.552 14.734 10.261 1.00 84.94 185 ILE A CA 1
ATOM 1460 C C . ILE A 1 185 ? -6.868 15.892 10.986 1.00 84.94 185 ILE A C 1
ATOM 1462 O O . ILE A 1 185 ? -6.144 15.694 11.964 1.00 84.94 185 ILE A O 1
ATOM 1466 N N . VAL A 1 186 ? -7.119 17.113 10.518 1.00 84.75 186 VAL A N 1
ATOM 1467 C CA . VAL A 1 186 ? -6.566 18.340 11.111 1.00 84.75 186 VAL A CA 1
ATOM 1468 C C . VAL A 1 186 ? -7.661 19.161 11.787 1.00 84.75 186 VAL A C 1
ATOM 1470 O O . VAL A 1 186 ? -8.800 19.227 11.313 1.00 84.75 186 VAL A O 1
ATOM 1473 N N . GLY A 1 187 ? -7.318 19.771 12.922 1.00 85.19 187 GLY A N 1
ATOM 1474 C CA . GLY A 1 187 ? -8.172 20.711 13.642 1.00 85.19 187 GLY A CA 1
ATOM 1475 C C . GLY A 1 187 ? -7.791 22.150 13.311 1.00 85.19 187 GLY A C 1
ATOM 1476 O O . GLY A 1 187 ? -6.614 22.495 13.290 1.00 85.19 187 GLY A O 1
ATOM 1477 N N . ASP A 1 188 ? -8.779 23.009 13.082 1.00 82.38 188 ASP A N 1
ATOM 1478 C CA . ASP A 1 188 ? -8.570 24.450 12.926 1.00 82.38 188 ASP A CA 1
ATOM 1479 C C . ASP A 1 188 ? -9.600 25.244 13.757 1.00 82.38 188 ASP A C 1
ATOM 1481 O O . ASP A 1 188 ? -10.305 24.702 14.616 1.00 82.38 188 ASP A O 1
ATOM 1485 N N . ASN A 1 189 ? -9.686 26.560 13.545 1.00 77.88 189 ASN A N 1
ATOM 1486 C CA . ASN A 1 189 ? -10.689 27.390 14.218 1.00 77.88 189 ASN A CA 1
ATOM 1487 C C . ASN A 1 189 ? -12.101 27.292 13.602 1.00 77.88 189 ASN A C 1
ATOM 1489 O O . ASN A 1 189 ? -13.051 27.760 14.229 1.00 77.88 189 ASN A O 1
ATOM 1493 N N . LYS A 1 190 ? -12.260 26.679 12.421 1.00 78.38 190 LYS A N 1
ATOM 1494 C CA . LYS A 1 190 ? -13.546 26.462 11.737 1.00 78.38 190 LYS A CA 1
ATOM 1495 C C . LYS A 1 190 ? -14.151 25.099 12.102 1.00 78.38 190 LYS A C 1
ATOM 1497 O O . LYS A 1 190 ? -15.373 24.980 12.208 1.00 78.38 190 LYS A O 1
ATOM 1502 N N . GLY A 1 191 ? -13.324 24.082 12.346 1.00 80.06 191 GLY A N 1
ATOM 1503 C CA . GLY A 1 191 ? -13.760 22.757 12.771 1.00 80.06 191 GLY A CA 1
ATOM 1504 C C . GLY A 1 191 ? -12.661 21.695 12.722 1.00 80.06 191 GLY A C 1
ATOM 1505 O O . GLY A 1 191 ? -11.567 21.875 13.248 1.00 80.06 191 GLY A O 1
ATOM 1506 N N . VAL A 1 192 ? -13.015 20.542 12.156 1.00 88.88 192 VAL A N 1
ATOM 1507 C CA . VAL A 1 192 ? -12.146 19.375 11.962 1.00 88.88 192 VAL A CA 1
ATOM 1508 C C . VAL A 1 192 ? -12.378 18.891 10.536 1.00 88.88 192 VAL A C 1
ATOM 1510 O O . VAL A 1 192 ? -13.534 18.735 10.133 1.00 88.88 192 VAL A O 1
ATOM 1513 N N . GLN A 1 193 ? -11.307 18.702 9.770 1.00 86.62 193 GLN A N 1
ATOM 1514 C CA . GLN A 1 193 ? -11.365 18.512 8.317 1.00 86.62 193 GLN A CA 1
ATOM 1515 C C . GLN A 1 193 ? -10.372 17.452 7.826 1.00 86.62 193 GLN A C 1
ATOM 1517 O O . GLN A 1 193 ? -9.410 17.125 8.519 1.00 86.62 193 GLN A O 1
ATOM 1522 N N . LEU A 1 194 ? -10.636 16.919 6.628 1.00 83.88 194 LEU A N 1
ATOM 1523 C CA . LEU A 1 194 ? -9.814 15.917 5.948 1.00 83.88 194 LEU A CA 1
ATOM 1524 C C . LEU A 1 194 ? -9.007 16.570 4.823 1.00 83.88 194 LEU A C 1
ATOM 1526 O O . LEU A 1 194 ? -9.531 16.830 3.738 1.00 83.88 194 LEU A O 1
ATOM 1530 N N . VAL A 1 195 ? -7.729 16.818 5.086 1.00 80.88 195 VAL A N 1
ATOM 1531 C CA . VAL A 1 195 ? -6.753 17.324 4.107 1.00 80.88 195 VAL A CA 1
ATOM 1532 C C . VAL A 1 195 ? -5.918 16.161 3.557 1.00 80.88 195 VAL A C 1
ATOM 1534 O O . VAL A 1 195 ? -5.877 15.113 4.203 1.00 80.88 195 VAL A O 1
ATOM 1537 N N . PRO A 1 196 ? -5.268 16.280 2.385 1.00 78.88 196 PRO A N 1
ATOM 1538 C CA . PRO A 1 196 ? -4.130 15.417 2.060 1.00 78.88 196 PRO A CA 1
ATOM 1539 C C . PRO A 1 196 ? -3.114 15.457 3.209 1.00 78.88 196 PRO A C 1
ATOM 1541 O O . PRO A 1 196 ? -2.927 16.517 3.808 1.00 78.88 196 PRO A O 1
ATOM 1544 N N . CYS A 1 197 ? -2.500 14.328 3.558 1.00 72.44 197 CYS A N 1
ATOM 1545 C CA . CYS A 1 197 ? -1.392 14.356 4.510 1.00 72.44 197 CYS A CA 1
ATOM 1546 C C . CYS A 1 197 ? -0.194 15.113 3.912 1.00 72.44 197 CYS A C 1
ATOM 1548 O O . CYS A 1 197 ? 0.163 14.904 2.756 1.00 72.44 197 CYS A O 1
ATOM 1550 N N . GLU A 1 198 ? 0.417 15.995 4.703 1.00 69.25 198 GLU A N 1
ATOM 1551 C CA . GLU A 1 198 ? 1.711 16.595 4.368 1.00 69.25 198 GLU A CA 1
ATOM 1552 C C . GLU A 1 198 ? 2.801 15.528 4.561 1.00 69.25 198 GLU A C 1
ATOM 1554 O O . GLU A 1 198 ? 2.809 14.833 5.580 1.00 69.25 198 GLU A O 1
ATOM 1559 N N . LEU A 1 199 ? 3.698 15.379 3.582 1.00 59.62 199 LEU A N 1
ATOM 1560 C CA . LEU A 1 199 ? 4.844 14.471 3.670 1.00 59.62 199 LEU A CA 1
ATOM 1561 C C . LEU A 1 199 ? 5.888 15.082 4.618 1.00 59.62 199 LEU A C 1
ATOM 1563 O O . LEU A 1 199 ? 6.366 16.192 4.381 1.00 59.62 199 LEU A O 1
ATOM 1567 N N . GLY A 1 200 ? 6.219 14.380 5.703 1.00 57.81 200 GLY A N 1
ATOM 1568 C CA . GLY A 1 200 ? 7.092 14.885 6.765 1.00 57.81 200 GLY A CA 1
ATOM 1569 C C . GLY A 1 200 ? 6.907 14.133 8.085 1.00 57.81 200 GLY A C 1
ATOM 1570 O O . GLY A 1 200 ? 6.312 13.057 8.120 1.00 57.81 200 GLY A O 1
ATOM 1571 N N . THR A 1 201 ? 7.414 14.696 9.184 1.00 54.06 201 THR A N 1
ATOM 1572 C CA . THR A 1 201 ? 7.333 14.064 10.511 1.00 54.06 201 THR A CA 1
ATOM 1573 C C . THR A 1 201 ? 5.924 14.148 11.110 1.00 54.06 201 THR A C 1
ATOM 1575 O O . THR A 1 201 ? 5.156 15.074 10.839 1.00 54.06 201 THR A O 1
ATOM 1578 N N . VAL A 1 202 ? 5.564 13.191 11.976 1.00 57.47 202 VAL A N 1
ATOM 1579 C CA . VAL A 1 202 ? 4.226 13.145 12.600 1.00 57.47 202 VAL A CA 1
ATOM 1580 C C . VAL A 1 202 ? 4.065 14.055 13.821 1.00 57.47 202 VAL A C 1
ATOM 1582 O O . VAL A 1 202 ? 3.053 13.941 14.517 1.00 57.47 202 VAL A O 1
ATOM 1585 N N . ASP A 1 203 ? 4.990 14.996 14.051 1.00 60.84 203 ASP A N 1
ATOM 1586 C CA . ASP A 1 203 ? 4.988 15.997 15.141 1.00 60.84 203 ASP A CA 1
ATOM 1587 C C . ASP A 1 203 ? 3.863 17.050 15.004 1.00 60.84 203 ASP A C 1
ATOM 1589 O O . ASP A 1 203 ? 3.945 18.203 15.448 1.00 60.84 203 ASP A O 1
ATOM 1593 N N . GLY A 1 204 ? 2.775 16.650 14.348 1.00 67.75 204 GLY A N 1
ATOM 1594 C CA . GLY A 1 204 ? 1.523 17.360 14.270 1.00 67.75 204 GLY A CA 1
ATOM 1595 C C . GLY A 1 204 ? 0.966 17.679 15.660 1.00 67.75 204 GLY A C 1
ATOM 1596 O O . GLY A 1 204 ? 1.326 17.085 16.673 1.00 67.75 204 GLY A O 1
ATOM 1597 N N . PRO A 1 205 ? 0.043 18.644 15.737 1.00 80.94 205 PRO A N 1
ATOM 1598 C CA . PRO A 1 205 ? -0.356 19.264 16.997 1.00 80.94 205 PRO A CA 1
ATOM 1599 C C . PRO A 1 205 ? -1.146 18.360 17.958 1.00 80.94 205 PRO A C 1
ATOM 1601 O O . PRO A 1 205 ? -1.595 18.849 18.993 1.00 80.94 205 PRO A O 1
ATOM 1604 N N . TRP A 1 206 ? -1.368 17.086 17.636 1.00 84.88 206 TRP A N 1
ATOM 1605 C CA . TRP A 1 206 ? -2.189 16.173 18.423 1.00 84.88 206 TRP A CA 1
ATOM 1606 C C . TRP A 1 206 ? -1.398 15.522 19.561 1.00 84.88 206 TRP A C 1
ATOM 1608 O O . TRP A 1 206 ? -0.388 14.866 19.340 1.00 84.88 206 TRP A O 1
ATOM 1618 N N . GLN A 1 207 ? -1.910 15.637 20.785 1.00 85.75 207 GLN A N 1
ATOM 1619 C CA . GLN A 1 207 ? -1.409 14.909 21.951 1.00 85.75 207 GLN A CA 1
ATOM 1620 C C . GLN A 1 207 ? -2.550 14.142 22.615 1.00 85.75 207 GLN A C 1
ATOM 1622 O O . GLN A 1 207 ? -3.624 14.699 22.854 1.00 85.75 207 GLN A O 1
ATOM 1627 N N . TYR A 1 208 ? -2.312 12.874 22.945 1.00 85.50 208 TYR A N 1
ATOM 1628 C CA . TYR A 1 208 ? -3.237 12.062 23.728 1.00 85.50 208 TYR A CA 1
ATOM 1629 C C . TYR A 1 208 ? -2.798 12.043 25.196 1.00 85.50 208 TYR A C 1
ATOM 1631 O O . TYR A 1 208 ? -1.681 11.637 25.500 1.00 85.50 208 TYR A O 1
ATOM 1639 N N . ASN A 1 209 ? -3.666 12.480 26.112 1.00 84.12 209 ASN A N 1
ATOM 1640 C CA . ASN A 1 209 ? -3.470 12.285 27.551 1.00 84.12 209 ASN A CA 1
ATOM 1641 C C . ASN A 1 209 ? -4.236 11.027 27.979 1.00 84.12 209 ASN A C 1
ATOM 1643 O O . ASN A 1 209 ? -5.470 11.012 27.968 1.00 84.12 209 ASN A O 1
ATOM 1647 N N . GLU A 1 210 ? -3.492 9.985 28.347 1.00 83.19 210 GLU A N 1
ATOM 1648 C CA . GLU A 1 210 ? -4.016 8.656 28.683 1.00 83.19 210 GLU A CA 1
ATOM 1649 C C . GLU A 1 210 ? -4.831 8.673 29.991 1.00 83.19 210 GLU A C 1
ATOM 1651 O O . GLU A 1 210 ? -5.939 8.138 30.028 1.00 83.19 210 GLU A O 1
ATOM 1656 N N . GLU A 1 211 ? -4.372 9.395 31.022 1.00 85.38 211 GLU A N 1
ATOM 1657 C CA . GLU A 1 211 ? -5.052 9.538 32.325 1.00 85.38 211 GLU A CA 1
ATOM 1658 C C . GLU A 1 211 ? -6.509 10.016 32.178 1.00 85.38 211 GLU A C 1
ATOM 1660 O O . GLU A 1 211 ? -7.441 9.483 32.781 1.00 85.38 211 GLU A O 1
ATOM 1665 N N . ASN A 1 212 ? -6.720 11.037 31.343 1.00 86.50 212 ASN A N 1
ATOM 1666 C CA . ASN A 1 212 ? -8.011 11.680 31.135 1.00 86.50 212 ASN A CA 1
ATOM 1667 C C . ASN A 1 212 ? -8.686 11.246 29.831 1.00 86.50 212 ASN A C 1
ATOM 1669 O O . ASN A 1 212 ? -9.820 11.671 29.591 1.00 86.50 212 ASN A O 1
ATOM 1673 N N . ASN A 1 213 ? -8.053 10.389 29.025 1.00 89.62 213 ASN A N 1
ATOM 1674 C CA . ASN A 1 213 ? -8.540 9.930 27.721 1.00 89.62 213 ASN A CA 1
ATOM 1675 C C . ASN A 1 213 ? -8.917 11.115 26.797 1.00 89.62 213 ASN A C 1
ATOM 1677 O O . ASN A 1 213 ? -9.996 11.137 26.199 1.00 89.62 213 ASN A O 1
ATOM 1681 N N . LEU A 1 214 ? -8.067 12.150 26.739 1.00 89.81 214 LEU A N 1
ATOM 1682 C CA . LEU A 1 214 ? -8.308 13.392 25.985 1.00 89.81 214 LEU A CA 1
ATOM 1683 C C . LEU A 1 214 ? -7.376 13.508 24.775 1.00 89.81 214 LEU A C 1
ATOM 1685 O O . LEU A 1 214 ? -6.165 13.390 24.922 1.00 89.81 214 LEU A O 1
ATOM 1689 N N . MET A 1 215 ? -7.936 13.845 23.609 1.00 89.62 215 MET A N 1
ATOM 1690 C CA . MET A 1 215 ? -7.175 14.300 22.438 1.00 89.62 215 MET A CA 1
ATOM 1691 C C . MET A 1 215 ? -7.086 15.828 22.453 1.00 89.62 215 MET A C 1
ATOM 1693 O O . MET A 1 215 ? -8.080 16.516 22.205 1.00 89.62 215 MET A O 1
ATOM 1697 N N . TYR A 1 216 ? -5.903 16.344 22.769 1.00 89.69 216 TYR A N 1
ATOM 1698 C CA . TYR A 1 216 ? -5.555 17.760 22.850 1.00 89.69 216 TYR A CA 1
ATOM 1699 C C . TYR A 1 216 ? -4.842 18.234 21.575 1.00 89.69 216 TYR A C 1
ATOM 1701 O O . TYR A 1 216 ? -4.176 17.450 20.905 1.00 89.69 216 TYR A O 1
ATOM 1709 N N . HIS A 1 217 ? -4.981 19.518 21.243 1.00 89.94 217 HIS A N 1
ATOM 1710 C CA . HIS A 1 217 ? -4.362 20.148 20.080 1.00 89.94 217 HIS A CA 1
ATOM 1711 C C . HIS A 1 217 ? -3.475 21.323 20.513 1.00 89.94 217 HIS A C 1
ATOM 1713 O O . HIS A 1 217 ? -3.966 22.437 20.740 1.00 89.94 217 HIS A O 1
ATOM 1719 N N . THR A 1 218 ? -2.166 21.082 20.601 1.00 86.38 218 THR A N 1
ATOM 1720 C CA . THR A 1 218 ? -1.152 21.980 21.185 1.00 86.38 218 THR A CA 1
ATOM 1721 C C . THR A 1 218 ? -1.218 23.395 20.616 1.00 86.38 218 THR A C 1
ATOM 1723 O O . THR A 1 218 ? -1.376 24.354 21.366 1.00 86.38 218 THR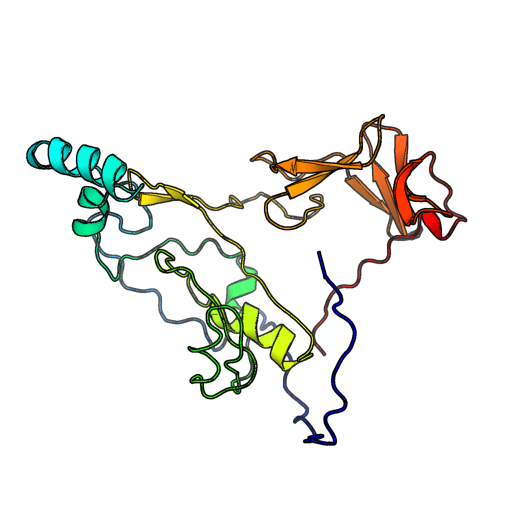 A O 1
ATOM 1726 N N . LYS A 1 219 ? -1.227 23.523 19.282 1.00 87.06 219 LYS A N 1
ATOM 1727 C CA . LYS A 1 219 ? -1.280 24.804 18.550 1.00 87.06 219 LYS A CA 1
ATOM 1728 C C . LYS A 1 219 ? -2.603 25.588 18.708 1.00 87.06 219 LYS A C 1
ATOM 1730 O O . LYS A 1 219 ? -2.700 26.692 18.185 1.00 87.06 219 LYS A O 1
ATOM 1735 N N . LEU A 1 220 ? -3.636 25.039 19.366 1.00 88.50 220 LEU A N 1
ATOM 1736 C CA . LEU A 1 220 ? -4.967 25.674 19.490 1.00 88.50 220 LEU A CA 1
ATOM 1737 C C . LEU A 1 220 ? -5.509 25.798 20.923 1.00 88.50 220 LEU A C 1
ATOM 1739 O O . LEU A 1 220 ? -6.537 26.454 21.101 1.00 88.50 220 LEU A O 1
ATOM 1743 N N . GLY A 1 221 ? -4.907 25.148 21.927 1.00 90.31 221 GLY A N 1
ATOM 1744 C CA . GLY A 1 221 ? -5.448 25.138 23.296 1.00 90.31 221 GLY A CA 1
ATOM 1745 C C . GLY A 1 221 ? -6.819 24.450 23.426 1.00 90.31 221 GLY A C 1
ATOM 1746 O O . GLY A 1 221 ? -7.588 24.750 24.339 1.00 90.31 221 GLY A O 1
ATOM 1747 N N . LYS A 1 222 ? -7.167 23.562 22.485 1.00 92.06 222 LYS A N 1
ATOM 1748 C CA . LYS A 1 222 ? -8.498 22.940 22.352 1.00 92.06 222 LYS A CA 1
ATOM 1749 C C . LYS A 1 222 ? -8.391 21.422 22.313 1.00 92.06 222 LYS A C 1
ATOM 1751 O O . LYS A 1 222 ? -7.387 20.879 21.866 1.00 92.06 222 LYS A O 1
ATOM 1756 N N . CYS A 1 223 ? -9.457 20.746 22.719 1.00 92.19 223 CYS A N 1
ATOM 1757 C CA . CYS A 1 223 ? -9.599 19.302 22.598 1.00 92.19 223 CYS A CA 1
ATOM 1758 C C . CYS A 1 223 ? -10.559 18.932 21.462 1.00 92.19 223 CYS A C 1
ATOM 1760 O O . CYS A 1 223 ? -11.524 19.651 21.177 1.00 92.19 223 CYS A O 1
ATOM 1762 N N . LEU A 1 224 ? -10.312 17.778 20.848 1.00 92.00 224 LEU A N 1
ATOM 1763 C CA . LEU A 1 224 ? -11.222 17.147 19.899 1.00 92.00 224 LEU A CA 1
ATOM 1764 C C . LEU A 1 224 ? -12.450 16.602 20.645 1.00 92.00 224 LEU A C 1
ATOM 1766 O O . LEU A 1 224 ? -12.314 15.927 21.668 1.00 92.00 224 LEU A O 1
ATOM 1770 N N . ALA A 1 225 ? -13.653 16.875 20.139 1.00 91.62 225 ALA A N 1
ATOM 1771 C CA . ALA A 1 225 ? -14.897 16.461 20.782 1.00 91.62 225 ALA A CA 1
ATOM 1772 C C . ALA A 1 225 ? -16.005 16.082 19.788 1.00 91.62 225 ALA A C 1
ATOM 1774 O O . ALA A 1 225 ? -16.168 16.704 18.737 1.00 91.62 225 ALA A O 1
ATOM 1775 N N . VAL A 1 226 ? -16.832 15.107 20.172 1.00 89.69 226 VAL A N 1
ATOM 1776 C CA . VAL A 1 226 ? -18.075 14.744 19.477 1.00 89.69 226 VAL A CA 1
ATOM 1777 C C . VAL A 1 226 ? -19.203 15.660 19.952 1.00 89.69 226 VAL A C 1
ATOM 1779 O O . VAL A 1 226 ? -19.682 15.567 21.090 1.00 89.69 226 VAL A O 1
ATOM 1782 N N . HIS A 1 227 ? -19.660 16.550 19.072 1.00 87.69 227 HIS A N 1
ATOM 1783 C CA . HIS A 1 227 ? -20.715 17.510 19.375 1.00 87.69 227 HIS A CA 1
ATOM 1784 C C . HIS A 1 227 ? -22.058 16.801 19.644 1.00 87.69 227 HIS A C 1
ATOM 1786 O O . HIS A 1 227 ? -22.561 16.037 18.816 1.00 87.69 227 HIS A O 1
ATOM 1792 N N . LYS A 1 228 ? -22.650 17.055 20.823 1.00 82.94 228 LYS A N 1
ATOM 1793 C CA . LYS A 1 228 ? -23.709 16.217 21.425 1.00 82.94 228 LYS A CA 1
ATOM 1794 C C . LYS A 1 228 ? -24.898 15.920 20.504 1.00 82.94 228 LYS A C 1
ATOM 1796 O O . LYS A 1 228 ? -25.347 14.772 20.466 1.00 82.94 228 LYS A O 1
ATOM 1801 N N . HIS A 1 229 ? -25.384 16.927 19.776 1.00 84.50 229 HIS A N 1
ATOM 1802 C CA . HIS A 1 229 ? -26.628 16.852 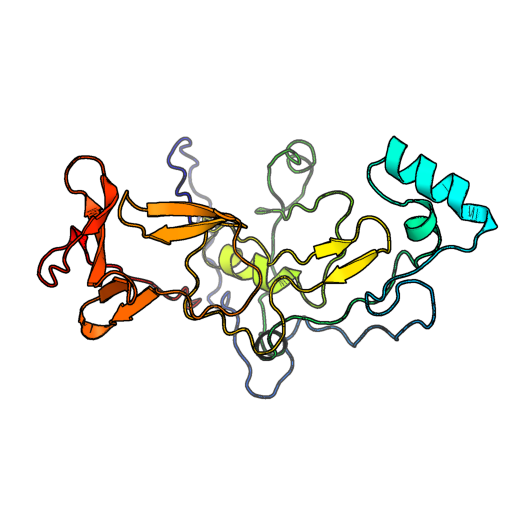18.999 1.00 84.50 229 HIS A CA 1
ATOM 1803 C C . HIS A 1 229 ? -26.439 16.214 17.615 1.00 84.50 229 HIS A C 1
ATOM 1805 O O . HIS A 1 229 ? -27.104 15.236 17.299 1.00 84.50 229 HIS A O 1
ATOM 1811 N N . ASN A 1 230 ? -25.507 16.729 16.806 1.00 87.44 230 ASN A N 1
ATOM 1812 C CA . ASN A 1 230 ? -25.324 16.320 15.403 1.00 87.44 230 ASN A CA 1
ATOM 1813 C C . ASN A 1 230 ? -24.168 15.325 15.174 1.00 87.44 230 ASN A C 1
ATOM 1815 O O . ASN A 1 230 ? -23.852 15.027 14.027 1.00 87.44 230 ASN A O 1
ATOM 1819 N N . LYS A 1 231 ? -23.510 14.863 16.248 1.00 85.88 231 LYS A N 1
ATOM 1820 C CA . LYS A 1 231 ? -22.394 13.896 16.260 1.00 85.88 231 LYS A CA 1
ATOM 1821 C C . LYS A 1 231 ? -21.161 14.273 15.421 1.00 85.88 231 LYS A C 1
ATOM 1823 O O . LYS A 1 231 ? -20.258 13.454 15.285 1.00 85.88 231 LYS A O 1
ATOM 1828 N N . LYS A 1 232 ? -21.072 15.505 14.905 1.00 86.69 232 LYS A N 1
ATOM 1829 C CA . LYS A 1 232 ? -19.891 15.980 14.168 1.00 86.69 232 LYS A CA 1
ATOM 1830 C C . LYS A 1 232 ? -18.718 16.245 15.115 1.00 86.69 232 LYS A C 1
ATOM 1832 O O . LYS A 1 232 ? -18.919 16.668 16.256 1.00 86.69 232 LYS A O 1
ATOM 1837 N N . LEU A 1 233 ? -17.503 16.033 14.614 1.00 88.38 233 LEU A N 1
ATOM 1838 C CA . LEU A 1 233 ? -16.267 16.421 15.292 1.00 88.38 233 LEU A CA 1
ATOM 1839 C C . LEU A 1 233 ? -16.148 17.952 15.349 1.00 88.38 233 LEU A C 1
ATOM 1841 O O . LEU A 1 233 ? -16.490 18.640 14.385 1.00 88.38 233 LEU A O 1
ATOM 1845 N N . LYS A 1 234 ? -15.666 18.484 16.475 1.00 89.62 234 LYS A N 1
ATOM 1846 C CA . LYS A 1 234 ? -15.325 19.902 16.657 1.00 89.62 234 LYS A CA 1
ATOM 1847 C C . LYS A 1 234 ? -14.123 20.069 17.584 1.00 89.62 234 LYS A C 1
ATOM 1849 O O . LYS A 1 234 ? -13.945 19.283 18.510 1.00 89.62 234 LYS A O 1
ATOM 1854 N N . MET A 1 235 ? -13.384 21.159 17.379 1.00 91.44 235 MET A N 1
ATOM 1855 C CA . MET A 1 235 ? -12.402 21.677 18.331 1.00 91.44 235 MET A CA 1
ATOM 1856 C C . MET A 1 235 ? -13.110 22.542 19.376 1.00 91.44 235 MET A C 1
ATOM 1858 O O . MET A 1 235 ? -13.684 23.577 19.036 1.00 91.44 235 MET A O 1
ATOM 1862 N N . LEU A 1 236 ? -13.093 22.119 20.640 1.00 90.12 236 LEU A N 1
ATOM 1863 C CA . LEU A 1 236 ? -13.768 22.792 21.758 1.00 90.12 236 LEU A CA 1
ATOM 1864 C C . LEU A 1 236 ? -12.806 22.983 22.948 1.00 90.12 236 LEU A C 1
ATOM 1866 O O . LEU A 1 236 ? -11.828 22.242 23.056 1.00 90.12 236 LEU A O 1
ATOM 1870 N N . PRO A 1 237 ? -13.068 23.927 23.873 1.00 91.25 237 PRO A N 1
ATOM 1871 C CA . PRO A 1 237 ? -12.357 23.987 25.151 1.00 91.25 237 PRO A CA 1
ATOM 1872 C C . PRO A 1 237 ? -12.435 22.640 25.884 1.00 91.25 237 PRO A C 1
ATOM 1874 O O . PRO A 1 237 ? -13.492 22.011 25.900 1.00 91.25 237 PRO A O 1
ATOM 1877 N N . CYS A 1 238 ? -11.327 22.180 26.463 1.00 89.31 238 CYS A N 1
ATOM 1878 C CA . CYS A 1 238 ? -11.218 20.842 27.050 1.00 89.31 238 CYS A CA 1
ATOM 1879 C C . CYS A 1 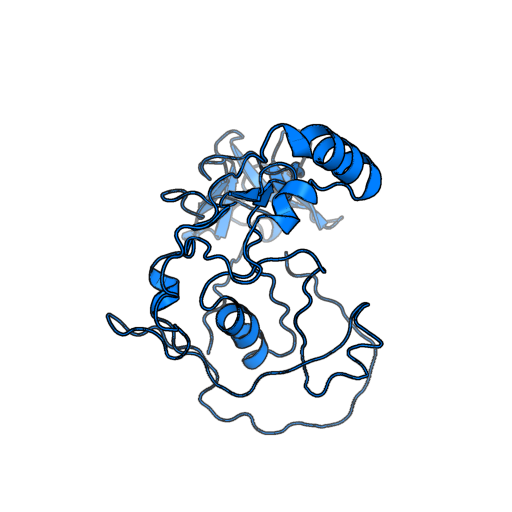238 ? -12.093 20.671 28.306 1.00 89.31 238 CYS A C 1
ATOM 1881 O O . CYS A 1 238 ? -11.894 21.362 29.302 1.00 89.31 238 CYS A O 1
ATOM 1883 N N . ILE A 1 239 ? -13.027 19.709 28.297 1.00 88.50 239 ILE A N 1
ATOM 1884 C CA . ILE A 1 239 ? -13.893 19.399 29.451 1.00 88.50 239 ILE A CA 1
ATOM 1885 C C . ILE A 1 239 ? -13.689 17.937 29.875 1.00 88.50 239 ILE A C 1
ATOM 1887 O O . ILE A 1 239 ? -14.426 17.040 29.465 1.00 88.50 239 ILE A O 1
ATOM 1891 N N . ALA A 1 240 ? -12.705 17.699 30.749 1.00 79.12 240 ALA A N 1
ATOM 1892 C CA . ALA A 1 240 ? -12.281 16.361 31.190 1.00 79.12 240 ALA A CA 1
ATOM 1893 C C . ALA A 1 240 ? -13.393 15.498 31.829 1.00 79.12 240 ALA A C 1
ATOM 1895 O O . ALA A 1 240 ? -13.311 14.270 31.803 1.00 79.12 240 ALA A O 1
ATOM 1896 N N . LYS A 1 241 ? -14.454 16.119 32.369 1.00 84.31 241 LYS A N 1
ATOM 1897 C CA . LYS A 1 241 ? -15.624 15.436 32.959 1.00 84.31 241 LYS A CA 1
ATOM 1898 C C . LYS A 1 241 ? -16.711 15.047 31.941 1.00 84.31 241 LYS A C 1
ATOM 1900 O O . LYS A 1 241 ? -17.753 14.537 32.340 1.00 84.31 241 LYS A O 1
ATOM 1905 N N . SER A 1 242 ? -16.532 15.318 30.643 1.00 86.50 242 SER A N 1
ATOM 1906 C CA . SER A 1 242 ? -17.578 15.124 29.631 1.00 86.50 242 SER A CA 1
ATOM 1907 C C . SER A 1 242 ? -17.259 13.998 28.646 1.00 86.50 242 SER A C 1
ATOM 1909 O O . SER A 1 242 ? -16.282 14.069 27.907 1.00 86.50 242 SER A O 1
ATOM 1911 N N . ASN A 1 243 ? -18.152 13.006 28.549 1.00 85.56 243 ASN A N 1
ATOM 1912 C CA . ASN A 1 243 ? -18.011 11.863 27.632 1.00 85.56 243 ASN A CA 1
ATOM 1913 C C . ASN A 1 243 ? -17.883 12.264 26.147 1.00 85.56 243 ASN A C 1
ATOM 1915 O O . ASN A 1 243 ? -17.333 11.499 25.367 1.00 85.56 243 ASN A O 1
ATOM 1919 N N . SER A 1 244 ? -18.324 13.468 25.752 1.00 87.81 244 SER A N 1
ATOM 1920 C CA . SER A 1 244 ? -18.102 14.016 24.400 1.00 87.81 244 SER A CA 1
ATOM 1921 C C . SER A 1 244 ? -16.624 14.210 24.035 1.00 87.81 244 SER A C 1
ATOM 1923 O O . SER A 1 244 ? -16.328 14.373 22.856 1.00 87.81 244 SER A O 1
ATOM 1925 N N . PHE A 1 245 ? -15.723 14.232 25.018 1.00 90.44 245 PHE A N 1
ATOM 1926 C CA . PHE A 1 245 ? -14.286 14.476 24.851 1.00 90.44 245 PHE A CA 1
ATOM 1927 C C . PHE A 1 245 ? -13.435 13.220 25.095 1.00 90.44 245 PHE A C 1
ATOM 1929 O O . PHE A 1 245 ? -12.216 13.293 24.979 1.00 90.44 245 PHE A O 1
ATOM 1936 N N . LYS A 1 246 ? -14.055 12.093 25.475 1.00 89.94 246 LYS A N 1
ATOM 1937 C CA . LYS A 1 246 ? -13.351 10.859 25.840 1.00 89.94 246 LYS A CA 1
ATOM 1938 C C . LYS A 1 246 ? -13.052 10.032 24.593 1.00 89.94 246 LYS A C 1
ATOM 1940 O O . LYS A 1 246 ? -13.967 9.489 23.976 1.00 89.94 246 LYS A O 1
ATOM 1945 N N . TRP A 1 247 ? -11.774 9.921 24.262 1.00 87.12 247 TRP A N 1
ATOM 1946 C CA . TRP A 1 247 ? -11.259 9.092 23.177 1.00 87.12 247 TRP A CA 1
ATOM 1947 C C . TRP A 1 247 ? -10.645 7.846 23.790 1.00 87.12 247 TRP A C 1
ATOM 1949 O O . TRP A 1 247 ? -9.719 7.965 24.575 1.00 87.12 247 TRP A O 1
ATOM 1959 N N . ILE A 1 248 ? -11.179 6.669 23.468 1.00 82.94 248 ILE A N 1
ATOM 1960 C CA . ILE A 1 248 ? -10.634 5.394 23.944 1.00 82.94 248 ILE A CA 1
ATOM 1961 C C . ILE A 1 248 ? -10.075 4.670 22.730 1.00 82.94 248 ILE A C 1
ATOM 1963 O O . ILE A 1 248 ? -10.809 4.001 21.998 1.00 82.94 248 ILE A O 1
ATOM 1967 N N . PHE A 1 249 ? -8.774 4.827 22.516 1.00 76.69 249 PHE A N 1
ATOM 1968 C CA . PHE A 1 249 ? -8.037 3.957 21.614 1.00 76.69 249 PHE A CA 1
ATOM 1969 C C . PHE A 1 249 ? -7.942 2.574 22.256 1.00 76.69 249 PHE A C 1
ATOM 1971 O O . PHE A 1 249 ? -7.737 2.446 23.462 1.00 76.69 249 PHE A O 1
ATOM 1978 N N . ARG A 1 250 ? -8.140 1.537 21.449 1.00 65.81 250 ARG A N 1
ATOM 1979 C CA . ARG A 1 250 ? -7.858 0.158 21.832 1.00 65.81 250 ARG A CA 1
ATOM 1980 C C . ARG A 1 250 ? -6.787 -0.332 20.882 1.00 65.81 250 ARG A C 1
ATOM 1982 O O . ARG A 1 250 ? -7.020 -0.310 19.674 1.00 65.81 250 ARG A O 1
ATOM 1989 N N . SER A 1 251 ? -5.654 -0.762 21.424 1.00 50.38 251 SER A N 1
ATOM 1990 C CA . SER A 1 251 ? -4.809 -1.730 20.738 1.00 50.38 251 SER A CA 1
ATOM 1991 C C . SER A 1 251 ? -5.705 -2.894 20.308 1.00 50.38 251 SER A C 1
ATOM 1993 O O . SER A 1 251 ? -6.512 -3.398 21.097 1.00 50.38 251 SER A O 1
ATOM 1995 N N . PHE A 1 252 ? -5.607 -3.309 19.046 1.00 43.59 252 PHE A N 1
ATOM 1996 C CA . PHE A 1 252 ? -6.043 -4.652 18.687 1.00 43.59 252 PHE A CA 1
ATOM 1997 C C . PHE A 1 252 ? -4.900 -5.584 19.078 1.00 43.59 252 PHE A C 1
ATOM 1999 O O . PHE A 1 252 ? -4.098 -5.980 18.242 1.00 43.59 252 PHE A O 1
ATOM 2006 N N . GLU A 1 253 ? -4.782 -5.851 20.378 1.00 37.34 253 GLU A N 1
ATOM 2007 C CA . GLU A 1 253 ? -3.986 -6.976 20.858 1.00 37.34 253 GLU A CA 1
ATOM 2008 C C . GLU A 1 253 ? -4.690 -8.254 20.388 1.00 37.34 253 GLU A C 1
ATOM 2010 O O . GLU A 1 253 ? -5.831 -8.504 20.804 1.00 37.34 253 GLU A O 1
ATOM 2015 N N . PRO A 1 254 ? -4.070 -9.030 19.484 1.00 34.78 254 PRO A N 1
ATOM 2016 C CA . PRO A 1 254 ? -4.665 -10.263 19.013 1.00 34.78 254 PRO A CA 1
ATOM 2017 C C . PRO A 1 254 ? -4.703 -11.281 20.160 1.00 34.78 254 PRO A C 1
ATOM 2019 O O . PRO A 1 254 ? -3.692 -11.519 20.817 1.00 34.78 254 PRO A O 1
ATOM 2022 N N . LYS A 1 255 ? -5.882 -11.858 20.409 1.00 33.16 255 LYS A N 1
ATOM 2023 C CA . LYS A 1 255 ? -6.111 -12.868 21.452 1.00 33.16 255 LYS A CA 1
ATOM 2024 C C . LYS A 1 255 ? -6.083 -14.275 20.891 1.00 33.16 255 LYS A C 1
ATOM 2026 O O . LYS A 1 255 ? -6.960 -14.550 20.050 1.00 33.16 255 LYS A O 1
#

Secondary structure (DSSP, 8-state):
---------------PPPPS--S-EE-TTS--TTPPPPPPPP-STTGGG---PPPGGGHHHHHHHHHHHSS-HHHHTTS-TT------S-GGGGGEE--S------SSSSHHHHS--SSS-----TT----TT-SHHHHHHHHH-TT--------EE-TTT--EE-SS-TT---TT--EETBEEEEE-SS-EEEEEPPSS-S--SEEEETTTTEEEEGGGTEEEEE-TTT--EEEE---TT-GGGB---------

Mean predicted aligned error: 15.4 Å

pLDDT: mean 75.33, std 17.72, range [21.25, 94.62]

Sequence (255 aa):
MVHKARNLAKSQKLKKKLPQNLSPTYQYNQTGNYESEPWPKGDGPGEQGMPYKVLPQFENYAERSVSEYGMNIAVSDAIGMNRTIPDTRLEECKYWDYPTDLPKPLSTRSKGAHEATGEVVLFLDAHCEVGLNWLPPLLTPIQLDNTTMTVPIVDGIDSNDFHYSSTYPEDTHIRGQLSTGERCIVGDNKGVQLVPCELGTVDGPWQYNEENNLMYHTKLGKCLAVHKHNKKLKMLPCIAKSNSFKWIFRSFEPK

Nearest PDB structures (foldseek):
  6iwr-assembly2_D  TM=5.403E-01  e=1.601E-09  Homo sapiens
  6e4r-assembly2_B  TM=5.352E-01  e=9.193E-06  Drosophila melanogaster
  6e4q-assembly1_A  TM=5.318E-01  e=1.417E-05  Drosophila melanogaster
  6e4q-assembly4_D  TM=5.204E-01  e=1.177E-05  Drosophila melanogaster
  6e4r-assembly1_A  TM=5.168E-01  e=3.368E-05  Drosophila melanogaster

Foldseek 3Di:
DDDDDDDDDPDDDPPDPDDPPLAKDFAVPDFAPQFDDDDDFDPFACAQLAFDDDDPVCVVVQVVCCVVPVFRVSSVVRDDPPHHHDQPDDPSVRGIYGDDAFAAAPDVVHVVRVVGDGQDDDDDDPPDDAHGPQPRVQTSVCSQPVSDHGDGQDWDQDRRGRHTGGLADPPQDPPAFDADPQWTWDADPVFIDTDGDDRDHNVAQWDADPVLQWTDGNVPCFTWFQDDPPRGIGTHHDDSPDPRGHHDDDDPNRD

Solvent-accessible surface area (backbone atoms only — not comparable to full-atom values): 16053 Å² total; per-residue (Å²): 104,92,78,83,82,77,87,90,80,91,80,81,83,84,81,69,82,76,73,97,79,50,42,63,48,78,40,90,97,40,78,14,83,61,64,70,81,81,77,82,81,65,92,57,50,35,29,61,22,35,66,33,82,67,60,77,93,42,48,72,50,22,58,50,28,31,77,74,72,71,30,21,48,51,37,56,75,60,32,54,97,79,54,47,64,67,76,79,68,63,75,75,69,55,18,40,30,70,70,91,83,83,51,19,31,73,70,86,57,29,62,76,11,73,74,31,95,47,74,55,48,86,85,80,65,100,86,66,88,81,65,81,63,59,58,61,77,46,48,41,62,27,67,64,37,80,87,52,82,71,79,78,89,76,62,49,63,41,55,64,37,50,27,56,42,67,77,62,53,89,91,49,60,75,88,35,65,49,61,49,75,76,29,25,61,46,77,54,98,90,29,58,48,78,40,75,57,79,91,74,72,34,85,50,52,49,45,77,42,76,94,64,23,32,41,36,29,70,89,69,75,25,17,51,28,43,39,88,87,81,64,46,66,33,59,37,78,72,52,83,93,39,77,48,32,56,54,82,89,71,83,84,73,73,111

InterPro domains:
  IPR001173 Glycosyltransferase 2-like [PF00535] (109-172)
  IPR029044 Nucleotide-diphospho-sugar transferases [G3DSA:3.90.550.10] (26-105)
  IPR029044 Nucleotide-diphospho-sugar transferases [G3DSA:3.90.550.10] (106-177)
  IPR029044 Nucleotide-diphospho-sugar transferases [SSF53448] (108-169)
  IPR035992 Ricin B-like lectins [SSF50370] (175-250)